Protein AF-A0A1B3LI59-F1 (afdb_monomer)

Nearest PDB structures (foldseek):
  3m1t-assembly1_A  TM=8.058E-01  e=8.682E-14  Shewanella amazonensis SB2B
  3hc1-assembly1_A  TM=8.258E-01  e=3.753E-11  Geobacter sulfurreducens
  3mem-assembly1_A  TM=8.122E-01  e=1.406E-09  Marinobacter nauticus VT8
  3p3q-assembly3_B  TM=5.319E-01  e=9.422E-09  Methylococcus capsulatus
  3i7a-assembly1_A  TM=5.893E-01  e=2.710E-06  Shewanella amazonensis SB2B

Radius of gyration: 17.76 Å; Cα contacts (8 Å, |Δi|>4): 420; chains: 1; bounding box: 43×43×51 Å

Sequence (275 aa):
MNAMERIFSATAQLPVIPRVVQKMIDTLKHEDADLQPLIADIRLDPVISARVLRIANSGFYGSRRTVGSIDDAVRLVGTRVLRTLVISAGVSSAFPKVPGVDLKDFWRHALMTASANALLARHAGENADNAYVSGLMHRLGQLMIHIAFPRLAEEIARDCDGLSIGERAAVEHLKLHTNHCEVGAELAARWNFPDDVALAMQYYCQPHHDSATRLARLTNVAAQIATEIDDDVKPEDIAGHLNRSITDLCGLDRTAILPDIEYCAEHAAEAELAL

Mean predicted aligned error: 4.21 Å

Secondary structure (DSSP, 8-state):
--HHHHHHHH-SSPPPPPHHHHHHHHGGG-TT---HHHHHHHHH-HHHHHHHHHHHTSSTT--SS---SHHHHHHHHHHHHHHHHHHHHHHHHT-S--TT--HHHHHHHHHHHHHHHHHHHHHHT--HHHHHHHHHHTTHHHHHHHHH-HHHHHHHHHHTTT--HHHHHHHHHHHHSS-HHHHHHHHHHHTT--HHHHHHHHHTT-TTSTT--HHHHHHHHHHHHHHHHHTT--HHHHHHHS-HHHHHHHT--TTTTHHHHHHHHHHHHHHTTT-

Structure (mmCIF, N/CA/C/O backbone):
data_AF-A0A1B3LI59-F1
#
_entry.id   AF-A0A1B3LI59-F1
#
loop_
_atom_site.group_PDB
_atom_site.id
_atom_site.type_symbol
_atom_site.label_atom_id
_atom_site.label_alt_id
_atom_site.label_comp_id
_atom_site.label_asym_id
_atom_site.label_entity_id
_atom_site.label_seq_id
_atom_site.pdbx_PDB_ins_code
_atom_site.Cartn_x
_atom_site.Cartn_y
_atom_site.Cartn_z
_atom_site.occupancy
_atom_site.B_iso_or_equiv
_atom_site.auth_seq_id
_atom_site.auth_comp_id
_atom_site.auth_asym_id
_atom_site.auth_atom_id
_atom_site.pdbx_PDB_model_num
ATOM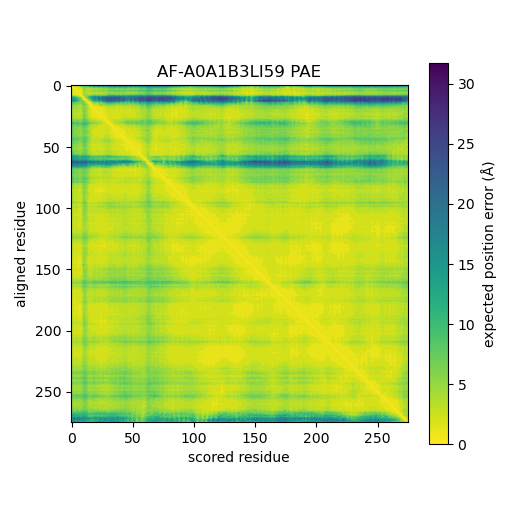 1 N N . MET A 1 1 ? -0.831 -15.052 -25.944 1.00 70.50 1 MET A N 1
ATOM 2 C CA . MET A 1 1 ? -1.241 -14.593 -24.610 1.00 70.50 1 MET A CA 1
ATOM 3 C C . MET A 1 1 ? -0.209 -13.583 -24.146 1.00 70.50 1 MET A C 1
ATOM 5 O O . MET A 1 1 ? 0.961 -13.954 -24.066 1.00 70.50 1 MET A O 1
ATOM 9 N N . ASN A 1 2 ? -0.595 -12.320 -23.979 1.00 87.75 2 ASN A N 1
ATOM 10 C CA . ASN A 1 2 ? 0.323 -11.273 -23.508 1.00 87.75 2 ASN A CA 1
ATOM 11 C C . ASN A 1 2 ? 0.660 -11.482 -22.011 1.00 87.75 2 ASN A C 1
ATOM 13 O O . ASN A 1 2 ? 0.079 -12.354 -21.359 1.00 87.75 2 ASN A O 1
ATOM 17 N N . ALA A 1 3 ? 1.640 -10.754 -21.465 1.00 88.56 3 ALA A N 1
ATOM 18 C CA . ALA A 1 3 ? 2.071 -10.963 -20.078 1.00 88.56 3 ALA A CA 1
ATOM 19 C C . ALA A 1 3 ? 0.945 -10.707 -19.063 1.00 88.56 3 ALA A C 1
ATOM 21 O O . ALA A 1 3 ? 0.789 -11.501 -18.139 1.00 88.56 3 ALA A O 1
ATOM 22 N N . MET A 1 4 ? 0.125 -9.673 -19.278 1.00 91.88 4 MET A N 1
ATOM 23 C CA . MET A 1 4 ? -1.037 -9.353 -18.443 1.00 91.88 4 MET A CA 1
ATOM 24 C C . MET A 1 4 ? -2.028 -10.524 -18.379 1.00 91.88 4 MET A C 1
ATOM 26 O O . MET A 1 4 ? -2.340 -11.027 -17.303 1.00 91.88 4 MET A O 1
ATOM 30 N N . GLU A 1 5 ? -2.461 -11.036 -19.532 1.00 88.44 5 GLU A N 1
ATOM 31 C CA . GLU A 1 5 ? -3.346 -12.201 -19.621 1.00 88.44 5 GLU A CA 1
ATOM 32 C C . GLU A 1 5 ? -2.749 -13.403 -18.887 1.00 88.44 5 GLU A C 1
ATOM 34 O O . GLU A 1 5 ? -3.449 -14.057 -18.119 1.00 88.44 5 GLU A O 1
ATOM 39 N N . ARG A 1 6 ? -1.444 -13.655 -19.063 1.00 89.19 6 ARG A N 1
ATOM 40 C CA . ARG A 1 6 ? -0.748 -14.744 -18.370 1.00 89.19 6 ARG A CA 1
ATOM 41 C C . ARG A 1 6 ? -0.724 -14.547 -16.862 1.00 89.19 6 ARG A C 1
ATOM 43 O O . ARG A 1 6 ? -0.900 -15.528 -16.158 1.00 89.19 6 ARG A O 1
ATOM 50 N N . ILE A 1 7 ? -0.526 -13.338 -16.345 1.00 91.06 7 ILE A N 1
ATOM 51 C CA . ILE A 1 7 ? -0.530 -13.084 -14.894 1.00 91.06 7 ILE A CA 1
ATOM 52 C C . ILE A 1 7 ? -1.886 -13.458 -14.289 1.00 91.06 7 ILE A C 1
ATOM 54 O O . ILE A 1 7 ? -1.959 -14.156 -13.272 1.00 91.06 7 ILE A O 1
ATOM 58 N N . PHE A 1 8 ? -2.964 -13.062 -14.960 1.00 89.38 8 PHE A N 1
ATOM 59 C CA . PHE A 1 8 ? -4.325 -13.302 -14.493 1.00 89.38 8 PHE A CA 1
ATOM 60 C C . PHE A 1 8 ? -4.898 -14.676 -14.893 1.00 89.38 8 PHE A C 1
ATOM 62 O O . PHE A 1 8 ? -5.967 -15.039 -14.407 1.00 89.38 8 PHE A O 1
ATOM 69 N N . SER A 1 9 ? -4.208 -15.451 -15.743 1.00 82.56 9 SER A N 1
ATOM 70 C CA . SER A 1 9 ? -4.592 -16.822 -16.123 1.00 82.56 9 SER A CA 1
ATOM 71 C C . SER A 1 9 ? -3.701 -17.915 -15.520 1.00 82.56 9 SER A C 1
ATOM 73 O O . SER A 1 9 ? -4.159 -19.035 -15.315 1.00 82.56 9 SER A O 1
ATOM 75 N N . ALA A 1 10 ? -2.411 -17.636 -15.292 1.00 63.06 10 ALA A N 1
ATOM 76 C CA . ALA A 1 10 ? -1.443 -18.566 -14.700 1.00 63.06 10 ALA A CA 1
ATOM 77 C C . ALA A 1 10 ? -1.658 -18.717 -13.191 1.00 63.06 10 ALA A C 1
ATOM 79 O O . ALA A 1 10 ? -1.277 -19.725 -12.597 1.00 63.06 10 ALA A O 1
ATOM 80 N N . THR A 1 11 ? -2.322 -17.739 -12.580 1.00 57.47 11 THR A N 1
ATOM 81 C CA . THR A 1 11 ? -2.900 -17.857 -11.250 1.00 57.47 11 THR A CA 1
ATOM 82 C C . THR A 1 11 ? -4.108 -18.790 -11.331 1.00 57.47 11 THR A C 1
ATOM 84 O O . THR A 1 11 ? -5.245 -18.362 -11.489 1.00 57.47 11 THR A O 1
ATOM 87 N N . ALA A 1 12 ? -3.875 -20.103 -11.219 1.00 49.66 12 ALA A N 1
ATOM 88 C CA . ALA A 1 12 ? -4.944 -21.112 -11.167 1.00 49.66 12 ALA A CA 1
ATOM 89 C C . ALA A 1 12 ? -5.993 -20.823 -10.069 1.00 49.66 12 ALA A C 1
ATOM 91 O O . ALA A 1 12 ? -7.091 -21.375 -10.099 1.00 49.66 12 ALA A O 1
ATOM 92 N N . GLN A 1 13 ? -5.672 -19.930 -9.129 1.00 54.19 13 GLN A N 1
ATOM 93 C CA . GLN A 1 13 ? -6.620 -19.160 -8.339 1.00 54.19 13 GLN A CA 1
ATOM 94 C C . GLN A 1 13 ? -6.070 -17.735 -8.248 1.00 54.19 13 GLN A C 1
ATOM 96 O O . GLN A 1 13 ? -4.997 -17.531 -7.678 1.00 54.19 13 GLN A O 1
ATOM 101 N N . LEU A 1 14 ? -6.765 -16.753 -8.829 1.00 64.06 14 LEU A N 1
ATOM 102 C CA . LEU A 1 14 ? -6.517 -15.352 -8.488 1.00 64.06 14 LEU A CA 1
ATOM 103 C C . LEU A 1 14 ? -6.542 -15.214 -6.964 1.00 64.06 14 LEU A C 1
ATOM 105 O O . LEU A 1 14 ? -7.361 -15.885 -6.330 1.00 64.06 14 LEU A O 1
ATOM 109 N N . PRO A 1 15 ? -5.688 -14.372 -6.366 1.00 76.00 15 PRO A N 1
ATOM 110 C CA . PRO A 1 15 ? -5.753 -14.153 -4.935 1.00 76.00 15 PRO A CA 1
ATOM 111 C C . PRO A 1 15 ? -7.171 -13.663 -4.586 1.00 76.00 15 PRO A C 1
ATOM 113 O O . PRO A 1 15 ? -7.656 -12.661 -5.116 1.00 76.00 15 PRO A O 1
ATOM 116 N N . VAL A 1 16 ? -7.889 -14.457 -3.782 1.00 81.31 16 VAL A N 1
ATOM 117 C CA . VAL A 1 16 ? -9.300 -14.221 -3.455 1.00 81.31 16 VAL A CA 1
ATOM 118 C C . VAL A 1 16 ? -9.374 -13.499 -2.124 1.00 81.31 16 VAL A C 1
ATOM 120 O O . VAL A 1 16 ? -8.936 -14.018 -1.098 1.00 81.31 16 VAL A O 1
ATOM 123 N N . ILE A 1 17 ? -9.990 -12.323 -2.131 1.00 87.44 17 ILE A N 1
ATOM 124 C CA . ILE A 1 17 ? -10.337 -11.608 -0.905 1.00 87.44 17 ILE A CA 1
ATOM 125 C C . ILE A 1 17 ? -11.684 -12.113 -0.358 1.00 87.44 17 ILE A C 1
ATOM 127 O O . ILE A 1 17 ? -12.623 -12.298 -1.137 1.00 87.44 17 ILE A O 1
ATOM 131 N N . PRO A 1 18 ? -11.827 -12.346 0.959 1.00 87.69 18 PRO A N 1
ATOM 132 C CA . PRO A 1 18 ? -13.088 -12.797 1.549 1.00 87.69 18 PRO A CA 1
ATOM 133 C C . PRO A 1 18 ? -14.251 -11.828 1.308 1.00 87.69 18 PRO A C 1
ATOM 135 O O . PRO A 1 18 ? -14.067 -10.614 1.243 1.00 87.69 18 PRO A O 1
ATOM 138 N N . ARG A 1 19 ? -15.485 -12.347 1.254 1.00 89.25 19 ARG A N 1
ATOM 139 C CA . ARG A 1 19 ? -16.688 -11.536 0.981 1.00 89.25 19 ARG A CA 1
ATOM 140 C C . ARG A 1 19 ? -16.881 -10.386 1.975 1.00 89.25 19 ARG A C 1
ATOM 142 O O . ARG A 1 19 ? -17.325 -9.314 1.584 1.00 89.25 19 ARG A O 1
ATOM 149 N N . VAL A 1 20 ? -16.553 -10.591 3.252 1.00 90.19 20 VAL A N 1
ATOM 150 C CA . VAL A 1 20 ? -16.630 -9.531 4.273 1.00 90.19 20 VAL A CA 1
ATOM 151 C C . VAL A 1 20 ? -15.651 -8.386 3.985 1.00 90.19 20 VAL A C 1
ATOM 153 O O . VAL A 1 20 ? -15.989 -7.224 4.183 1.00 90.19 20 VAL A O 1
ATOM 156 N N . VAL A 1 21 ? -14.481 -8.702 3.421 1.00 92.19 21 VAL A N 1
ATOM 157 C CA . VAL A 1 21 ? -13.482 -7.718 2.987 1.00 92.19 21 VAL A CA 1
ATOM 158 C C . VAL A 1 21 ? -13.964 -6.994 1.733 1.00 92.19 21 VAL A C 1
ATOM 160 O O . VAL A 1 21 ? -13.858 -5.779 1.676 1.00 92.19 21 VAL A O 1
ATOM 163 N N . GLN A 1 22 ? -14.573 -7.696 0.773 1.00 92.06 22 GLN A N 1
ATOM 164 C CA . GLN A 1 22 ? -15.184 -7.067 -0.411 1.00 92.06 22 GLN A CA 1
ATOM 165 C C . GLN A 1 22 ? -16.262 -6.051 -0.023 1.00 92.06 22 GLN A C 1
ATOM 167 O O . GLN A 1 22 ? -16.231 -4.917 -0.488 1.00 92.06 22 GLN A O 1
ATOM 172 N N . LYS A 1 23 ? -17.160 -6.416 0.904 1.00 92.75 23 LYS A N 1
ATOM 173 C CA . LYS A 1 23 ? -18.139 -5.465 1.451 1.00 92.75 23 LYS A CA 1
ATOM 174 C C . LYS A 1 23 ? -17.447 -4.262 2.097 1.00 92.75 23 LYS A C 1
ATOM 176 O O . LYS A 1 23 ? -17.926 -3.146 1.952 1.00 92.75 23 LYS A O 1
ATOM 181 N N . MET A 1 24 ? -16.343 -4.484 2.818 1.00 94.38 24 MET A N 1
ATOM 182 C CA . MET A 1 24 ? -15.582 -3.407 3.455 1.00 94.38 24 MET A CA 1
ATOM 183 C C . MET A 1 24 ? -14.943 -2.475 2.418 1.00 94.38 24 MET A C 1
ATOM 185 O O . MET A 1 24 ? -15.001 -1.260 2.583 1.00 94.38 24 MET A O 1
ATOM 189 N N . ILE A 1 25 ? -14.409 -3.022 1.326 1.00 94.25 25 ILE A N 1
ATOM 190 C CA . ILE A 1 25 ? -13.867 -2.261 0.191 1.00 94.25 25 ILE A CA 1
ATOM 191 C C . ILE A 1 25 ? -14.950 -1.393 -0.449 1.00 94.25 25 ILE A C 1
ATOM 193 O O . ILE A 1 25 ? -14.703 -0.220 -0.713 1.00 94.25 25 ILE A O 1
ATOM 197 N N . ASP A 1 26 ? -16.166 -1.915 -0.629 1.00 93.06 26 ASP A N 1
ATOM 198 C CA . ASP A 1 26 ? -17.276 -1.131 -1.183 1.00 93.06 26 ASP A CA 1
ATOM 199 C C . ASP A 1 26 ? -17.595 0.115 -0.344 1.00 93.06 26 ASP A C 1
ATOM 201 O O . ASP A 1 26 ? -17.995 1.142 -0.894 1.00 93.06 26 ASP A O 1
ATOM 205 N N . THR A 1 27 ? -17.354 0.078 0.972 1.00 94.50 27 THR A N 1
ATOM 206 C CA . THR A 1 27 ? -17.550 1.254 1.833 1.00 94.50 27 THR A CA 1
ATOM 207 C C . THR A 1 27 ? -16.545 2.377 1.569 1.00 94.50 27 THR A C 1
ATOM 209 O O . THR A 1 27 ? -16.816 3.508 1.948 1.00 94.50 27 THR A O 1
ATOM 212 N N . LEU A 1 28 ? -15.408 2.124 0.910 1.00 92.88 28 LEU A N 1
ATOM 213 C CA . LEU A 1 28 ? -14.434 3.173 0.569 1.00 92.88 28 LEU A CA 1
ATOM 214 C C . LEU A 1 28 ? -14.995 4.202 -0.420 1.00 92.88 28 LEU A C 1
ATOM 216 O O . LEU A 1 28 ? -14.550 5.344 -0.446 1.00 92.88 28 LEU A O 1
ATOM 220 N N . LYS A 1 29 ? -16.010 3.817 -1.202 1.00 89.50 29 LYS A N 1
ATOM 221 C CA . LYS A 1 29 ? -16.703 4.706 -2.148 1.00 89.50 29 LYS A CA 1
ATOM 222 C C . LYS A 1 29 ? -17.506 5.805 -1.436 1.00 89.50 29 LYS A C 1
ATOM 224 O O . LYS A 1 29 ? -17.908 6.777 -2.073 1.00 89.50 29 LYS A O 1
ATOM 229 N N . HIS A 1 30 ? -17.754 5.654 -0.132 1.00 89.50 30 HIS A N 1
ATOM 230 C CA . HIS A 1 30 ? -18.562 6.569 0.670 1.00 89.50 30 HIS A CA 1
ATOM 231 C C . HIS A 1 30 ? -17.899 6.834 2.031 1.00 89.50 30 HIS A C 1
ATOM 233 O O . HIS A 1 30 ? -17.818 5.955 2.888 1.00 89.50 30 HIS A O 1
ATOM 239 N N . GLU A 1 31 ? -17.446 8.067 2.265 1.00 81.50 31 GLU A N 1
ATOM 240 C CA . GLU A 1 31 ? -16.773 8.435 3.522 1.00 81.50 31 GLU A CA 1
ATOM 241 C C . GLU A 1 31 ? -17.632 8.226 4.767 1.00 81.50 31 GLU A C 1
ATOM 243 O O . GLU A 1 31 ? -17.118 7.769 5.788 1.00 81.50 31 GLU A O 1
ATOM 248 N N . ASP A 1 32 ? -18.934 8.476 4.637 1.00 86.38 32 ASP A N 1
ATOM 249 C CA . ASP A 1 32 ? -19.913 8.407 5.723 1.00 86.38 32 ASP A CA 1
ATOM 250 C C . ASP A 1 32 ? -20.634 7.049 5.795 1.00 86.38 32 ASP A C 1
ATOM 252 O O . ASP A 1 32 ? -21.734 6.943 6.340 1.00 86.38 32 ASP A O 1
ATOM 256 N N . ALA A 1 33 ? -20.050 5.996 5.212 1.00 90.00 33 ALA A N 1
ATOM 257 C CA . ALA A 1 33 ? -20.629 4.659 5.256 1.00 90.00 33 ALA A CA 1
ATOM 258 C C . ALA A 1 33 ? -20.807 4.164 6.704 1.00 90.00 33 ALA A C 1
ATOM 260 O O . ALA A 1 33 ? -19.870 4.189 7.506 1.00 90.00 33 ALA A O 1
ATOM 261 N N . ASP A 1 34 ? -21.994 3.639 7.025 1.00 91.06 34 ASP A N 1
ATOM 262 C CA . ASP A 1 34 ? -22.218 2.969 8.306 1.00 91.06 34 ASP A CA 1
ATOM 263 C C . ASP A 1 34 ? -21.509 1.609 8.327 1.00 91.06 34 ASP A C 1
ATOM 265 O O . ASP A 1 34 ? -21.875 0.665 7.622 1.00 91.06 34 ASP A O 1
ATOM 269 N N . LEU A 1 35 ? -20.476 1.515 9.163 1.00 92.56 35 LEU A N 1
ATOM 270 C CA . LEU A 1 35 ? -19.652 0.320 9.306 1.00 92.56 35 LEU A CA 1
ATOM 271 C C . LEU A 1 35 ? -20.214 -0.676 10.329 1.00 92.56 35 LEU A C 1
ATOM 273 O O . LEU A 1 35 ? -19.742 -1.812 10.374 1.00 92.56 35 LEU A O 1
ATOM 277 N N . GLN A 1 36 ? -21.210 -0.305 11.143 1.00 92.06 36 GLN A N 1
ATOM 278 C CA . GLN A 1 36 ? -21.722 -1.172 12.214 1.00 92.06 36 GLN A CA 1
ATOM 279 C C . GLN A 1 36 ? -22.219 -2.542 11.724 1.00 92.06 36 GLN A C 1
ATOM 281 O O . GLN A 1 36 ? -21.874 -3.547 12.359 1.00 92.06 36 GLN A O 1
ATOM 286 N N . PRO A 1 37 ? -22.951 -2.647 10.595 1.00 91.44 37 PRO A N 1
ATOM 287 C CA . PRO A 1 37 ? -23.370 -3.945 10.075 1.00 91.44 37 PRO A CA 1
ATOM 288 C C . PRO A 1 37 ? -22.182 -4.832 9.683 1.00 91.44 37 PRO A C 1
ATOM 290 O O . PRO A 1 37 ? -22.177 -6.025 9.978 1.00 91.44 37 PRO A O 1
ATOM 293 N N . LEU A 1 38 ? -21.139 -4.259 9.073 1.00 92.00 38 LEU A N 1
ATOM 294 C CA . LEU A 1 38 ? -19.950 -5.019 8.680 1.00 92.00 38 LEU A CA 1
ATOM 295 C C . LEU A 1 38 ? -19.116 -5.436 9.888 1.00 92.00 38 LEU A C 1
ATOM 297 O O . LEU A 1 38 ? -18.572 -6.535 9.907 1.00 92.00 38 LEU A O 1
ATOM 301 N N . ILE A 1 39 ? -19.031 -4.589 10.913 1.00 92.56 39 ILE A N 1
ATOM 302 C CA . ILE A 1 39 ? -18.369 -4.937 12.173 1.00 92.56 39 ILE A CA 1
ATOM 303 C C . ILE A 1 39 ? -19.058 -6.150 12.806 1.00 92.56 39 ILE A C 1
ATOM 305 O O . ILE A 1 39 ? -18.376 -7.058 13.278 1.00 92.56 39 ILE A O 1
ATOM 309 N N . ALA A 1 40 ? -20.393 -6.214 12.767 1.00 91.75 40 ALA A N 1
ATOM 310 C CA . ALA A 1 40 ? -21.133 -7.385 13.225 1.00 91.75 40 ALA A CA 1
ATOM 311 C C . ALA A 1 40 ? -20.820 -8.645 12.396 1.00 91.75 40 ALA A C 1
ATOM 313 O O . ALA A 1 40 ? -20.604 -9.700 12.990 1.00 91.75 40 ALA A O 1
ATOM 314 N N . ASP A 1 41 ? -20.714 -8.532 11.067 1.00 91.38 41 ASP A N 1
ATOM 315 C CA . ASP A 1 41 ? -20.286 -9.642 10.201 1.00 91.38 41 ASP A CA 1
ATOM 316 C C . ASP A 1 41 ? -18.866 -10.124 10.564 1.00 91.38 41 ASP A C 1
ATOM 318 O O . ASP A 1 41 ? -18.625 -11.326 10.668 1.00 91.38 41 ASP A O 1
ATOM 322 N N . ILE A 1 42 ? -17.927 -9.202 10.811 1.00 92.00 42 ILE A N 1
ATOM 323 C CA . ILE A 1 42 ? -16.535 -9.530 11.163 1.00 92.00 42 ILE A CA 1
ATOM 324 C C . ILE A 1 42 ? -16.462 -10.270 12.498 1.00 92.00 42 ILE A C 1
ATOM 326 O O . ILE A 1 42 ? -15.716 -11.242 12.598 1.00 92.00 42 ILE A O 1
ATOM 330 N N . ARG A 1 43 ? -17.259 -9.871 13.501 1.00 90.44 43 ARG A N 1
ATOM 331 C CA . ARG A 1 43 ? -17.334 -10.572 14.800 1.00 90.44 43 ARG A CA 1
ATOM 332 C C . ARG A 1 43 ? -17.665 -12.062 14.642 1.00 90.44 43 ARG A C 1
ATOM 334 O O . ARG A 1 43 ? -17.273 -12.860 15.489 1.00 90.44 43 ARG A O 1
ATOM 341 N N . LEU A 1 44 ? -18.391 -12.429 13.585 1.00 89.75 44 LEU A N 1
ATOM 342 C CA . LEU A 1 44 ? -18.793 -13.807 13.293 1.00 89.75 44 LEU A CA 1
ATOM 343 C C . LEU A 1 44 ? -17.772 -14.568 12.431 1.00 89.75 44 LEU A C 1
ATOM 345 O O . LEU A 1 44 ? -17.883 -15.787 12.308 1.00 89.75 44 LEU A O 1
ATOM 349 N N . ASP A 1 45 ? -16.778 -13.883 11.858 1.00 89.44 45 ASP A N 1
ATOM 350 C CA . ASP A 1 45 ? -15.690 -14.483 11.085 1.00 89.44 45 ASP A CA 1
ATOM 351 C C . ASP A 1 45 ? -14.431 -14.632 11.965 1.00 89.44 45 ASP A C 1
ATOM 353 O O . ASP A 1 45 ? -13.694 -13.659 12.173 1.00 89.44 45 ASP A O 1
ATOM 357 N N . PRO A 1 46 ? -14.138 -15.838 12.492 1.00 88.19 46 PRO A N 1
ATOM 358 C CA . PRO A 1 46 ? -12.999 -16.042 13.382 1.00 88.19 46 PRO A CA 1
ATOM 359 C C . PRO A 1 46 ? -11.648 -15.859 12.678 1.00 88.19 46 PRO A C 1
ATOM 361 O O . PRO A 1 46 ? -10.665 -15.507 13.331 1.00 88.19 46 PRO A O 1
ATOM 364 N N . VAL A 1 47 ? -11.577 -16.076 11.360 1.00 88.31 47 VAL A N 1
ATOM 365 C CA . VAL A 1 47 ? -10.324 -15.985 10.597 1.00 88.31 47 VAL A CA 1
ATOM 366 C C . VAL A 1 47 ? -9.943 -14.525 10.393 1.00 88.31 47 VAL A C 1
ATOM 368 O O . VAL A 1 47 ? -8.807 -14.140 10.679 1.00 88.31 47 VAL A O 1
ATOM 371 N N . ILE A 1 48 ? -10.889 -13.702 9.934 1.00 89.19 48 ILE A N 1
ATOM 372 C CA . ILE A 1 48 ? -10.664 -12.261 9.802 1.00 89.19 48 ILE A CA 1
ATOM 373 C C . ILE A 1 48 ? -10.494 -11.625 11.176 1.00 89.19 48 ILE A C 1
ATOM 375 O O . ILE A 1 48 ? -9.558 -10.848 11.356 1.00 89.19 48 ILE A O 1
ATOM 379 N N . SER A 1 49 ? -11.308 -12.009 12.164 1.00 91.75 49 SER A N 1
ATOM 380 C CA . SER A 1 49 ? -11.184 -11.469 13.517 1.00 91.75 49 SER A CA 1
ATOM 381 C C . SER A 1 49 ? -9.796 -11.696 14.109 1.00 91.75 49 SER A C 1
ATOM 383 O O . SER A 1 49 ? -9.169 -10.749 14.577 1.00 91.75 49 SER A O 1
ATOM 385 N N . ALA A 1 50 ? -9.262 -12.919 14.030 1.00 90.31 50 ALA A N 1
ATOM 386 C CA . ALA A 1 50 ? -7.928 -13.218 14.545 1.00 90.31 50 ALA A CA 1
ATOM 387 C C . ALA A 1 50 ? -6.825 -12.393 13.860 1.00 90.31 50 ALA A C 1
ATOM 389 O O . ALA A 1 50 ? -5.866 -11.982 14.516 1.00 90.31 50 ALA A O 1
ATOM 390 N N . ARG A 1 51 ? -6.950 -12.125 12.554 1.00 87.19 51 ARG A N 1
ATOM 391 C CA . ARG A 1 51 ? -5.986 -11.293 11.819 1.00 87.19 51 ARG A CA 1
ATOM 392 C C . ARG A 1 51 ? -6.093 -9.819 12.178 1.00 87.19 51 ARG A C 1
ATOM 394 O O . ARG A 1 51 ? -5.072 -9.204 12.449 1.00 87.19 51 ARG A O 1
ATOM 401 N N . VAL A 1 52 ? -7.306 -9.275 12.240 1.00 90.19 52 VAL A N 1
ATOM 402 C CA . VAL A 1 52 ? -7.535 -7.888 12.669 1.00 90.19 52 VAL A CA 1
ATOM 403 C C . VAL A 1 52 ? -6.969 -7.669 14.069 1.00 90.19 52 VAL A C 1
ATOM 405 O O . VAL A 1 52 ? -6.261 -6.694 14.295 1.00 90.19 52 VAL A O 1
ATOM 408 N N . LEU A 1 53 ? -7.209 -8.607 14.989 1.00 89.69 53 LEU A N 1
ATOM 409 C CA . LEU A 1 53 ? -6.655 -8.549 16.340 1.00 89.69 53 LEU A CA 1
ATOM 410 C C . LEU A 1 53 ? -5.129 -8.640 16.351 1.00 89.69 53 LEU A C 1
ATOM 412 O O . LEU A 1 53 ? -4.498 -7.946 17.141 1.00 89.69 53 LEU A O 1
ATOM 416 N N . ARG A 1 54 ? -4.516 -9.457 15.488 1.00 86.81 54 ARG A N 1
ATOM 417 C CA . ARG A 1 54 ? -3.052 -9.505 15.362 1.00 86.81 54 ARG A CA 1
ATOM 418 C C . ARG A 1 54 ? -2.492 -8.150 14.943 1.00 86.81 54 ARG A C 1
ATOM 420 O O . ARG A 1 54 ? -1.608 -7.640 15.620 1.00 86.81 54 ARG A O 1
ATOM 427 N N . ILE A 1 55 ? -3.054 -7.556 13.891 1.00 85.38 55 ILE A N 1
ATOM 428 C CA . ILE A 1 55 ? -2.605 -6.258 13.386 1.00 85.38 55 ILE A CA 1
ATOM 429 C C . ILE A 1 55 ? -2.831 -5.170 14.446 1.00 85.38 55 ILE A C 1
ATOM 431 O O . ILE A 1 55 ? -1.921 -4.403 14.741 1.00 85.38 55 ILE A O 1
ATOM 435 N N . ALA A 1 56 ? -4.000 -5.131 15.091 1.00 85.25 56 ALA A N 1
ATOM 436 C CA . ALA A 1 56 ? -4.300 -4.154 16.141 1.00 85.25 56 ALA A CA 1
ATOM 437 C C . ALA A 1 56 ? -3.357 -4.259 17.359 1.00 85.25 56 ALA A C 1
ATOM 439 O O . ALA A 1 56 ? -3.155 -3.279 18.070 1.00 85.25 56 ALA A O 1
ATOM 440 N N . ASN A 1 57 ? -2.768 -5.436 17.595 1.00 85.31 57 ASN A N 1
ATOM 441 C CA . ASN A 1 57 ? -1.814 -5.683 18.675 1.00 85.31 57 ASN A CA 1
ATOM 442 C C . ASN A 1 57 ? -0.339 -5.503 18.262 1.00 85.31 57 ASN A C 1
ATOM 444 O O . ASN A 1 57 ? 0.536 -5.703 19.099 1.00 85.31 57 ASN A O 1
ATOM 448 N N . SER A 1 58 ? -0.040 -5.136 17.012 1.00 77.56 58 SER A N 1
ATOM 449 C CA . SER A 1 58 ? 1.322 -5.149 16.443 1.00 77.56 58 SER A CA 1
ATOM 450 C C . SER A 1 58 ? 2.274 -4.047 16.926 1.00 77.56 58 SER A C 1
ATOM 452 O O . SER A 1 58 ? 3.311 -3.831 16.321 1.00 77.56 58 SER A O 1
ATOM 454 N N . GLY A 1 59 ? 1.963 -3.334 18.008 1.00 72.88 59 GLY A N 1
ATOM 455 C CA . GLY A 1 59 ? 2.696 -2.126 18.416 1.00 72.88 59 GLY A CA 1
ATOM 456 C C . GLY A 1 59 ? 2.311 -0.915 17.565 1.00 72.88 59 GLY A C 1
ATOM 457 O O . GLY A 1 59 ? 1.923 0.095 18.134 1.00 72.88 59 GLY A O 1
ATOM 458 N N . PHE A 1 60 ? 2.215 -1.090 16.241 1.00 74.31 60 PHE A N 1
ATOM 459 C CA . PHE A 1 60 ? 2.032 -0.033 15.236 1.00 74.31 60 PHE A CA 1
ATOM 460 C C . PHE A 1 60 ? 0.828 0.887 15.477 1.00 74.31 60 PHE A C 1
ATOM 462 O O . PHE A 1 60 ? 0.837 2.063 15.130 1.00 74.31 60 PHE A O 1
ATOM 469 N N . TYR A 1 61 ? -0.234 0.353 16.085 1.00 71.62 61 TYR A N 1
ATOM 470 C CA . TYR A 1 61 ? -1.449 1.101 16.434 1.00 71.62 61 TYR A CA 1
ATOM 471 C C . TYR A 1 61 ? -1.477 1.574 17.900 1.00 71.62 61 TYR A C 1
ATOM 473 O O . TYR A 1 61 ? -2.533 1.919 18.430 1.00 71.62 61 TYR A O 1
ATOM 481 N N . GLY A 1 62 ? -0.327 1.578 18.577 1.00 62.81 62 GLY A N 1
ATOM 482 C CA . GLY A 1 62 ? -0.113 2.177 19.894 1.00 62.81 62 GLY A CA 1
ATOM 483 C C . GLY A 1 62 ? -0.689 1.401 21.082 1.00 62.81 62 GLY A C 1
ATOM 484 O O . GLY A 1 62 ? -0.804 1.954 22.183 1.00 62.81 62 GLY A O 1
ATOM 485 N N . SER A 1 63 ? -1.080 0.131 20.915 1.00 62.22 63 SER A N 1
ATOM 486 C CA . SER A 1 63 ? -1.700 -0.606 22.019 1.00 62.22 63 SER A CA 1
ATOM 487 C C . SER A 1 63 ? -0.678 -1.097 23.047 1.00 62.22 63 SER A C 1
ATOM 489 O O . SER A 1 63 ? -0.005 -2.104 22.853 1.00 62.22 63 SER A O 1
ATOM 491 N N . ARG A 1 64 ? -0.640 -0.453 24.222 1.00 63.72 64 ARG A N 1
ATOM 492 C CA . ARG A 1 64 ? 0.083 -0.970 25.407 1.00 63.72 64 ARG A CA 1
ATOM 493 C C . ARG A 1 64 ? -0.626 -2.152 26.088 1.00 63.72 64 ARG A C 1
ATOM 495 O O . ARG A 1 64 ? -0.090 -2.725 27.034 1.00 63.72 64 ARG A O 1
ATOM 502 N N . ARG A 1 65 ? -1.858 -2.481 25.677 1.00 69.62 65 ARG A N 1
ATOM 503 C CA . ARG A 1 65 ? -2.684 -3.566 26.236 1.00 69.62 65 ARG A CA 1
ATOM 504 C C . ARG A 1 65 ? -3.132 -4.517 25.132 1.00 69.62 65 ARG A C 1
ATOM 506 O O . ARG A 1 65 ? -3.510 -4.073 24.057 1.00 69.62 65 ARG A O 1
ATOM 513 N N . THR A 1 66 ? -3.156 -5.818 25.402 1.00 78.69 66 THR A N 1
ATOM 514 C CA . THR A 1 66 ? -3.665 -6.790 24.428 1.00 78.69 66 THR A CA 1
ATOM 515 C C . THR A 1 66 ? -5.162 -6.583 24.188 1.00 78.69 66 THR A C 1
ATOM 517 O O . THR A 1 66 ? -5.966 -6.656 25.117 1.00 78.69 66 THR A O 1
ATOM 520 N N . VAL A 1 67 ? -5.531 -6.341 22.933 1.00 85.75 67 VAL A N 1
ATOM 521 C CA . VAL A 1 67 ? -6.907 -6.282 22.435 1.00 85.75 67 VAL A CA 1
ATOM 522 C C . VAL A 1 67 ? -7.395 -7.709 22.183 1.00 85.75 67 VAL A C 1
ATOM 524 O O . VAL A 1 67 ? -6.772 -8.442 21.413 1.00 85.75 67 VAL A O 1
ATOM 527 N N . GLY A 1 68 ? -8.491 -8.112 22.834 1.00 88.25 68 GLY A N 1
ATOM 528 C CA . GLY A 1 68 ? -9.019 -9.484 22.776 1.00 88.25 68 GLY A CA 1
ATOM 529 C C . GLY A 1 68 ? -10.277 -9.668 21.923 1.00 88.25 68 GLY A C 1
ATOM 530 O O . GLY A 1 68 ? -10.678 -10.801 21.669 1.00 88.25 68 GLY A O 1
ATOM 531 N N . SER A 1 69 ? -10.917 -8.580 21.488 1.00 92.25 69 SER A N 1
ATOM 532 C CA . SER A 1 69 ? -12.169 -8.620 20.727 1.00 92.25 69 SER A CA 1
ATOM 533 C C . SER A 1 69 ? -12.243 -7.504 19.686 1.00 92.25 69 SER A C 1
ATOM 535 O O . SER A 1 69 ? -11.573 -6.478 19.809 1.00 92.25 69 SER A O 1
ATOM 537 N N . ILE A 1 70 ? -13.077 -7.681 18.658 1.00 93.44 70 ILE A N 1
ATOM 538 C CA . ILE A 1 70 ? -13.315 -6.635 17.651 1.00 93.44 70 ILE A CA 1
ATOM 539 C C . ILE A 1 70 ? -13.873 -5.364 18.293 1.00 93.44 70 ILE A C 1
ATOM 541 O O . ILE A 1 70 ? -13.524 -4.267 17.875 1.00 93.44 70 ILE A O 1
ATOM 545 N N . ASP A 1 71 ? -14.673 -5.488 19.351 1.00 91.69 71 ASP A N 1
ATOM 546 C CA . ASP A 1 71 ? -15.192 -4.328 20.077 1.00 91.69 71 ASP A CA 1
ATOM 547 C C . ASP A 1 71 ? -14.093 -3.565 20.816 1.00 91.69 71 ASP A C 1
ATOM 549 O O . ASP A 1 71 ? -14.115 -2.335 20.853 1.00 91.69 71 ASP A O 1
ATOM 553 N N . ASP A 1 72 ? -13.109 -4.273 21.373 1.00 90.06 72 ASP A N 1
ATOM 554 C CA . ASP A 1 72 ? -11.923 -3.638 21.946 1.00 90.06 72 ASP A CA 1
ATOM 555 C C . ASP A 1 72 ? -11.087 -2.952 20.862 1.00 90.06 72 ASP A C 1
ATOM 557 O O . ASP A 1 72 ? -10.612 -1.841 21.084 1.00 90.06 72 ASP A O 1
ATOM 561 N N . ALA A 1 73 ? -10.956 -3.566 19.679 1.00 89.31 73 AL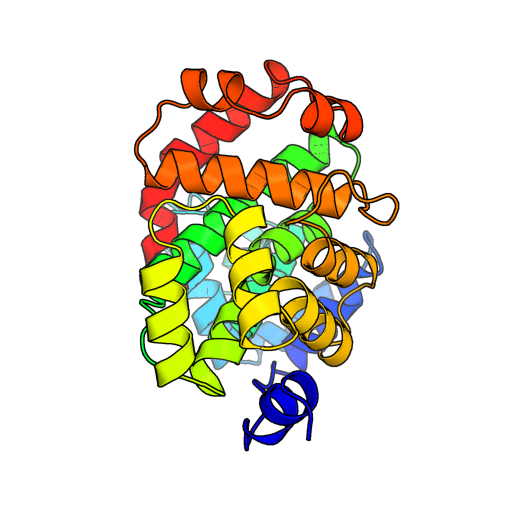A A N 1
ATOM 562 C CA . ALA A 1 73 ? -10.252 -2.960 18.551 1.00 89.31 73 ALA A CA 1
ATOM 563 C C . ALA A 1 73 ? -10.953 -1.668 18.105 1.00 89.31 73 ALA A C 1
ATOM 565 O O . ALA A 1 73 ? -10.307 -0.631 17.985 1.00 89.31 73 ALA A O 1
ATOM 566 N N . VAL A 1 74 ? -12.283 -1.689 17.957 1.00 91.00 74 VAL A N 1
ATOM 567 C CA . VAL A 1 74 ? -13.085 -0.491 17.652 1.00 91.00 74 VAL A CA 1
ATOM 568 C C . VAL A 1 74 ? -12.899 0.5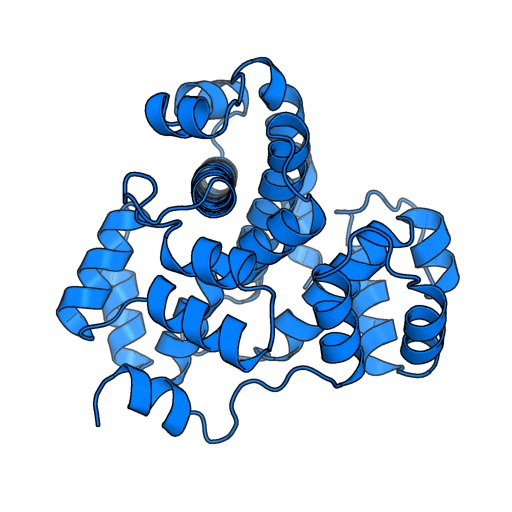87 18.717 1.00 91.00 74 VAL A C 1
ATOM 570 O O . VAL A 1 74 ? -12.747 1.754 18.368 1.00 91.00 74 VAL A O 1
ATOM 573 N N . ARG A 1 75 ? -12.903 0.226 20.006 1.00 89.12 75 ARG A N 1
ATOM 574 C CA . ARG A 1 75 ? -12.681 1.187 21.099 1.00 89.12 75 ARG A CA 1
ATOM 575 C C . ARG A 1 75 ? -11.281 1.794 21.076 1.00 89.12 75 ARG A C 1
ATOM 577 O O . ARG A 1 75 ? -11.138 2.953 21.449 1.00 89.12 75 ARG A O 1
ATOM 584 N N . LEU A 1 76 ? -10.276 1.018 20.679 1.00 85.44 76 LEU A N 1
ATOM 585 C CA . LEU A 1 76 ? -8.886 1.457 20.627 1.00 85.44 76 LEU A CA 1
ATOM 586 C C . LEU A 1 76 ? -8.628 2.388 19.437 1.00 85.44 76 LEU A C 1
ATOM 588 O O . LEU A 1 76 ? -8.123 3.488 19.631 1.00 85.44 76 LEU A O 1
ATOM 592 N N . VAL A 1 77 ? -8.948 1.939 18.219 1.00 84.00 77 VAL A N 1
ATOM 593 C CA . VAL A 1 77 ? -8.528 2.623 16.982 1.00 84.00 77 VAL A CA 1
ATOM 594 C C . VAL A 1 77 ? -9.658 3.382 16.280 1.00 84.00 77 VAL A C 1
ATOM 596 O O . VAL A 1 77 ? -9.415 4.178 15.376 1.00 84.00 77 VAL A O 1
ATOM 599 N N . GLY A 1 78 ? -10.908 3.163 16.686 1.00 88.88 78 GLY A N 1
ATOM 600 C CA . GLY A 1 78 ? -12.084 3.717 16.023 1.00 88.88 78 GLY A CA 1
ATOM 601 C C . GLY A 1 78 ? -12.525 2.916 14.793 1.00 88.88 78 GLY A C 1
ATOM 602 O O . GLY A 1 78 ? -11.817 2.062 14.259 1.00 88.88 78 GLY A O 1
ATOM 603 N N . THR A 1 79 ? -13.737 3.198 14.318 1.00 89.12 79 THR A N 1
ATOM 604 C CA . THR A 1 79 ? -14.359 2.466 13.200 1.00 89.12 79 THR A CA 1
ATOM 605 C C . THR A 1 79 ? -13.652 2.701 11.865 1.00 89.12 79 THR A C 1
ATOM 607 O O . THR A 1 79 ? -13.505 1.759 11.091 1.00 89.12 79 THR A O 1
ATOM 610 N N . ARG A 1 80 ? -13.171 3.926 11.605 1.00 86.00 80 ARG A N 1
ATOM 611 C CA . ARG A 1 80 ? -12.449 4.265 10.363 1.00 86.00 80 ARG A CA 1
ATOM 612 C C . ARG A 1 80 ? -11.132 3.496 10.242 1.00 86.00 80 ARG A C 1
ATOM 614 O O . ARG A 1 80 ? -10.883 2.878 9.216 1.00 86.00 80 ARG A O 1
ATOM 621 N N . VAL A 1 81 ? -10.334 3.439 11.310 1.00 87.88 81 VAL A N 1
ATOM 622 C CA . VAL A 1 81 ? -9.091 2.646 11.302 1.00 87.88 81 VAL A CA 1
ATOM 623 C C . VAL A 1 81 ? -9.398 1.148 11.246 1.00 87.88 81 VAL A C 1
ATOM 625 O O . VAL A 1 81 ? -8.704 0.402 10.564 1.00 87.88 81 VAL A O 1
ATOM 628 N N . LEU A 1 82 ? -10.477 0.677 11.885 1.00 90.62 82 LEU A N 1
ATOM 629 C CA . LEU A 1 82 ? -10.881 -0.724 11.743 1.00 90.62 82 LEU A CA 1
ATOM 630 C C . LEU A 1 82 ? -11.196 -1.092 10.280 1.00 90.62 82 LEU A C 1
ATOM 632 O O . LEU A 1 82 ? -10.843 -2.187 9.844 1.00 90.62 82 LEU A O 1
ATOM 636 N N . ARG A 1 83 ? -11.831 -0.196 9.511 1.00 93.44 83 ARG A N 1
ATOM 637 C CA . ARG A 1 83 ? -12.094 -0.422 8.081 1.00 93.44 83 ARG A CA 1
ATOM 638 C C . ARG A 1 83 ? -10.805 -0.730 7.327 1.00 93.44 83 ARG A C 1
ATOM 640 O O . ARG A 1 83 ? -10.734 -1.759 6.654 1.00 93.44 83 ARG A O 1
ATOM 647 N N . THR A 1 84 ? -9.781 0.107 7.470 1.00 93.12 84 THR A N 1
ATOM 648 C CA . THR A 1 84 ? -8.499 -0.109 6.791 1.00 93.12 84 THR A CA 1
ATOM 649 C C . THR A 1 84 ? -7.769 -1.349 7.312 1.00 93.12 84 THR A C 1
ATOM 651 O O . THR A 1 84 ? -7.248 -2.111 6.506 1.00 93.12 84 THR A O 1
ATOM 654 N N . LEU A 1 85 ? -7.836 -1.650 8.614 1.00 91.31 85 LEU A N 1
ATOM 655 C CA . LEU A 1 85 ? -7.284 -2.880 9.204 1.00 91.31 85 LEU A CA 1
ATOM 656 C C . LEU A 1 85 ? -7.883 -4.167 8.629 1.00 91.31 85 LEU A C 1
ATOM 658 O O . LEU A 1 85 ? -7.165 -5.129 8.354 1.00 91.31 85 LEU A O 1
ATOM 662 N N . VAL A 1 86 ? -9.206 -4.204 8.462 1.00 93.50 86 VAL A N 1
ATOM 663 C CA . VAL A 1 86 ? -9.912 -5.354 7.878 1.00 93.50 86 VAL A CA 1
ATOM 664 C C . VAL A 1 86 ? -9.488 -5.551 6.427 1.00 93.50 86 VAL A C 1
ATOM 666 O O . VAL A 1 86 ? -9.272 -6.687 5.999 1.00 93.50 86 VAL A O 1
ATOM 669 N N . ILE A 1 87 ? -9.335 -4.454 5.683 1.00 94.69 87 ILE A N 1
ATOM 670 C CA . ILE A 1 87 ? -8.832 -4.488 4.309 1.00 94.69 87 ILE A CA 1
ATOM 671 C C . ILE A 1 87 ? -7.391 -5.003 4.292 1.00 94.69 87 ILE A C 1
ATOM 673 O O . ILE A 1 87 ? -7.120 -5.945 3.553 1.00 94.69 87 ILE A O 1
ATOM 677 N N . SER A 1 88 ? -6.507 -4.501 5.161 1.00 93.19 88 SER A N 1
ATOM 678 C CA . SER A 1 88 ? -5.128 -4.992 5.299 1.00 93.19 88 SER A CA 1
ATOM 679 C C . SER A 1 88 ? -5.069 -6.489 5.579 1.00 93.19 88 SER A C 1
ATOM 681 O O . SER A 1 88 ? -4.375 -7.219 4.874 1.00 93.19 88 SER A O 1
ATOM 683 N N . ALA A 1 89 ? -5.857 -6.971 6.545 1.00 91.06 89 ALA A N 1
ATOM 684 C CA . ALA A 1 89 ? -5.948 -8.390 6.883 1.00 91.06 89 ALA A CA 1
ATOM 685 C C . ALA A 1 89 ? -6.415 -9.252 5.702 1.00 91.06 89 ALA A C 1
ATOM 687 O O . ALA A 1 89 ? -5.942 -10.375 5.517 1.00 91.06 89 ALA A O 1
ATOM 688 N N . GLY A 1 90 ? -7.378 -8.750 4.927 1.00 91.88 90 GLY A N 1
ATOM 689 C CA . GLY A 1 90 ? -7.912 -9.433 3.758 1.00 91.88 90 GLY A CA 1
ATOM 690 C C . GLY A 1 90 ? -6.924 -9.476 2.599 1.00 91.88 90 GLY A C 1
ATOM 691 O O . GLY A 1 90 ? -6.667 -10.548 2.053 1.00 91.88 90 GLY A O 1
ATOM 692 N N . VAL A 1 91 ? -6.343 -8.328 2.260 1.00 92.62 91 VAL A N 1
ATOM 693 C CA . VAL A 1 91 ? -5.374 -8.176 1.171 1.00 92.62 91 VAL A CA 1
ATOM 694 C C . VAL A 1 91 ? -4.125 -9.009 1.443 1.00 92.62 91 VAL A C 1
ATOM 696 O O . VAL A 1 91 ? -3.741 -9.805 0.586 1.00 92.62 91 VAL A O 1
ATOM 699 N N . SER A 1 92 ? -3.539 -8.920 2.642 1.00 91.88 92 SER A N 1
ATOM 700 C CA . SER A 1 92 ? -2.335 -9.696 2.960 1.00 91.88 92 SER A CA 1
ATOM 701 C C . SER A 1 92 ? -2.591 -11.196 2.946 1.00 91.88 92 SER A C 1
ATOM 703 O O . SER A 1 92 ?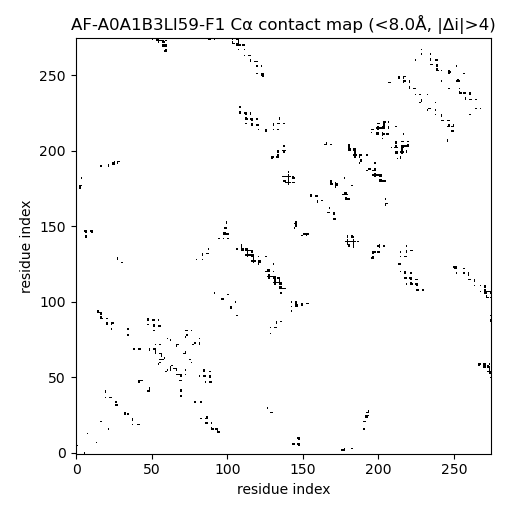 -1.780 -11.980 2.453 1.00 91.88 92 SER A O 1
ATOM 705 N N . SER A 1 93 ? -3.780 -11.610 3.388 1.00 89.62 93 SER A N 1
ATOM 706 C CA . SER A 1 93 ? -4.154 -13.017 3.381 1.00 89.62 93 SER A CA 1
ATOM 707 C C . SER A 1 93 ? -4.269 -13.650 2.008 1.00 89.62 93 SER A C 1
ATOM 709 O O . SER A 1 93 ? -4.165 -14.874 1.902 1.00 89.62 93 SER A O 1
ATOM 711 N N . ALA A 1 94 ? -4.486 -12.834 0.980 1.00 90.56 94 ALA A N 1
ATOM 712 C CA . ALA A 1 94 ? -4.582 -13.296 -0.389 1.00 90.56 94 ALA A CA 1
ATOM 713 C C . ALA A 1 94 ? -3.201 -13.699 -0.947 1.00 90.56 94 ALA A C 1
ATOM 715 O O . ALA A 1 94 ? -3.128 -14.458 -1.910 1.00 90.56 94 ALA A O 1
ATOM 716 N N . PHE A 1 95 ? -2.110 -13.281 -0.290 1.00 91.62 95 PHE A N 1
ATOM 717 C CA . PHE A 1 95 ? -0.728 -13.596 -0.655 1.00 91.62 95 PHE A CA 1
ATOM 718 C C . PHE A 1 95 ? 0.009 -14.326 0.480 1.00 91.62 95 PHE A C 1
ATOM 720 O O . PHE A 1 95 ? 0.956 -13.795 1.055 1.00 91.62 95 PHE A O 1
ATOM 727 N N . PRO A 1 96 ? -0.381 -15.569 0.819 1.00 88.06 96 PRO A N 1
ATOM 728 C CA . PRO A 1 96 ? 0.222 -16.285 1.942 1.00 88.06 96 PRO A CA 1
ATOM 729 C C . PRO A 1 96 ? 1.672 -16.713 1.676 1.00 88.06 96 PRO A C 1
ATOM 731 O O . PRO A 1 96 ? 2.424 -16.936 2.622 1.00 88.06 96 PRO A O 1
ATOM 734 N N . LYS A 1 97 ? 2.045 -16.901 0.401 1.00 90.31 97 LYS A N 1
ATOM 735 C CA . LYS A 1 97 ? 3.391 -17.274 -0.054 1.00 90.31 97 LYS A CA 1
ATOM 736 C C . LYS A 1 97 ? 3.620 -16.735 -1.460 1.00 90.31 97 LYS A C 1
ATOM 738 O O . LYS A 1 97 ? 2.790 -16.965 -2.337 1.00 90.31 97 LYS A O 1
ATOM 743 N N . VAL A 1 98 ? 4.761 -16.087 -1.676 1.00 93.19 98 VAL A N 1
ATOM 744 C CA . VAL A 1 98 ? 5.167 -15.553 -2.980 1.00 93.19 98 VAL A CA 1
ATOM 745 C C . VAL A 1 98 ? 6.630 -15.941 -3.229 1.00 93.19 98 VAL A C 1
ATOM 747 O O . VAL A 1 98 ? 7.474 -15.656 -2.381 1.00 93.19 98 VAL A O 1
ATOM 750 N N . PRO A 1 99 ? 6.956 -16.639 -4.333 1.00 91.81 99 PRO A N 1
ATOM 751 C CA . PRO A 1 99 ? 8.329 -17.058 -4.610 1.00 91.81 99 PRO A CA 1
ATOM 752 C C . PRO A 1 99 ? 9.292 -15.871 -4.733 1.00 91.81 99 PRO A C 1
ATOM 754 O O . PRO A 1 99 ? 8.998 -14.909 -5.438 1.00 91.81 99 PRO A O 1
ATOM 757 N N . GLY A 1 100 ? 10.452 -15.960 -4.079 1.00 92.44 100 GLY A N 1
ATOM 758 C CA . GLY A 1 100 ? 11.508 -14.947 -4.181 1.00 92.44 100 GLY A CA 1
ATOM 759 C C . GLY A 1 100 ? 11.194 -13.611 -3.498 1.00 92.44 100 GLY A C 1
ATOM 760 O O . GLY A 1 100 ? 11.889 -12.639 -3.765 1.00 92.44 100 GLY A O 1
ATOM 761 N N . VAL A 1 101 ? 10.165 -13.547 -2.644 1.00 94.81 101 VAL A N 1
ATOM 762 C CA . VAL A 1 101 ? 9.790 -12.336 -1.898 1.00 94.81 101 VAL A CA 1
ATOM 763 C C . VAL A 1 101 ? 9.821 -12.619 -0.400 1.00 94.81 101 VAL A C 1
ATOM 765 O O . VAL A 1 101 ? 9.178 -13.563 0.067 1.00 94.81 101 VAL A O 1
ATOM 768 N N . ASP A 1 102 ? 10.522 -11.776 0.358 1.00 94.69 102 ASP A N 1
ATOM 769 C CA . ASP A 1 102 ? 10.337 -11.698 1.806 1.00 94.69 102 ASP A CA 1
ATOM 770 C C . ASP A 1 102 ? 9.032 -10.946 2.090 1.00 94.69 102 ASP A C 1
ATOM 772 O O . ASP A 1 102 ? 8.938 -9.727 1.955 1.00 94.69 102 ASP A O 1
ATOM 776 N N . LEU A 1 103 ? 7.984 -11.697 2.433 1.00 93.56 103 LEU A N 1
ATOM 777 C CA . LEU A 1 103 ? 6.669 -11.118 2.690 1.00 93.56 103 LEU A CA 1
ATOM 778 C C . LEU A 1 103 ? 6.637 -10.261 3.958 1.00 93.56 103 LEU A C 1
ATOM 780 O O . LEU A 1 103 ? 5.822 -9.346 4.021 1.00 93.56 103 LEU A O 1
ATOM 784 N N . LYS A 1 104 ? 7.500 -10.525 4.946 1.00 91.56 104 LYS A N 1
ATOM 785 C CA . LYS A 1 104 ? 7.546 -9.718 6.170 1.00 91.56 104 LYS A CA 1
ATOM 786 C C . LYS A 1 104 ? 8.045 -8.314 5.835 1.00 91.56 104 LYS A C 1
ATOM 788 O O . LYS A 1 104 ? 7.406 -7.330 6.195 1.00 91.56 104 LYS A O 1
ATOM 793 N N . ASP A 1 105 ? 9.142 -8.247 5.089 1.00 92.69 105 ASP A N 1
ATOM 794 C CA . ASP A 1 105 ? 9.724 -6.998 4.599 1.00 92.69 105 ASP A CA 1
ATOM 795 C C . ASP A 1 105 ? 8.761 -6.246 3.664 1.00 92.69 105 ASP A C 1
ATOM 797 O O . ASP A 1 105 ? 8.473 -5.064 3.859 1.00 92.69 105 ASP A O 1
ATOM 801 N N . PHE A 1 106 ? 8.148 -6.970 2.720 1.00 95.25 106 PHE A N 1
ATOM 802 C CA . PHE A 1 106 ? 7.162 -6.411 1.797 1.00 95.25 106 PHE A CA 1
ATOM 803 C C . PHE A 1 106 ? 5.985 -5.751 2.530 1.00 95.25 106 PHE A C 1
ATOM 805 O O . PHE A 1 106 ? 5.598 -4.627 2.198 1.00 95.25 106 PHE A O 1
ATOM 812 N N . TRP A 1 107 ? 5.399 -6.437 3.518 1.00 94.12 107 TRP A N 1
ATOM 813 C CA . TRP A 1 107 ? 4.260 -5.898 4.259 1.00 94.12 107 TRP A CA 1
ATOM 814 C C . TRP A 1 107 ? 4.654 -4.794 5.240 1.00 94.12 107 TRP A C 1
ATOM 816 O O . TRP A 1 107 ? 3.861 -3.864 5.394 1.00 94.12 107 TRP A O 1
ATOM 826 N N . ARG A 1 108 ? 5.858 -4.835 5.837 1.00 92.81 108 ARG A N 1
ATOM 827 C CA . ARG A 1 108 ? 6.400 -3.711 6.626 1.00 92.81 108 ARG A CA 1
ATOM 828 C C . ARG A 1 108 ? 6.399 -2.443 5.775 1.00 92.81 108 ARG A C 1
ATOM 830 O O . ARG A 1 108 ? 5.746 -1.464 6.131 1.00 92.81 108 ARG A O 1
ATOM 837 N N . HIS A 1 109 ? 7.042 -2.495 4.610 1.00 95.25 109 HIS A N 1
ATOM 838 C CA . HIS A 1 109 ? 7.136 -1.362 3.693 1.00 95.25 109 HIS A CA 1
ATOM 839 C C . HIS A 1 109 ? 5.757 -0.876 3.208 1.00 95.25 109 HIS A C 1
ATOM 841 O O . HIS A 1 109 ? 5.484 0.326 3.143 1.00 95.25 109 HIS A O 1
ATOM 847 N N . ALA A 1 110 ? 4.850 -1.806 2.890 1.00 96.31 110 ALA A N 1
ATOM 848 C CA . ALA A 1 110 ? 3.490 -1.477 2.468 1.00 96.31 110 ALA A CA 1
ATOM 849 C C . ALA A 1 110 ? 2.687 -0.768 3.572 1.00 96.31 110 ALA A C 1
ATOM 851 O O . ALA A 1 110 ? 1.986 0.201 3.288 1.00 96.31 110 ALA A O 1
ATOM 852 N N . LEU A 1 111 ? 2.798 -1.209 4.828 1.00 93.69 111 LEU A N 1
ATOM 853 C CA . LEU A 1 111 ? 2.148 -0.558 5.971 1.00 93.69 111 LEU A CA 1
ATOM 854 C C . LEU A 1 111 ? 2.735 0.818 6.269 1.00 93.69 111 LEU A C 1
ATOM 856 O O . LEU A 1 111 ? 1.979 1.748 6.550 1.00 93.69 111 LEU A O 1
ATOM 860 N N . MET A 1 112 ? 4.056 0.961 6.165 1.00 94.25 112 MET A N 1
ATOM 861 C CA . MET A 1 112 ? 4.723 2.253 6.304 1.00 94.25 112 MET A CA 1
ATOM 862 C C . MET A 1 112 ? 4.241 3.243 5.252 1.00 94.25 112 MET A C 1
ATOM 864 O O . MET A 1 112 ? 3.825 4.354 5.584 1.00 94.25 112 MET A O 1
ATOM 868 N N . THR A 1 113 ? 4.181 2.796 3.998 1.00 97.75 113 THR A N 1
ATOM 869 C CA . THR A 1 113 ? 3.639 3.594 2.897 1.00 97.75 113 THR A CA 1
ATOM 870 C C . THR A 1 113 ? 2.163 3.925 3.133 1.00 97.75 113 THR A C 1
ATOM 872 O O . THR A 1 113 ? 1.755 5.066 2.938 1.00 97.75 113 THR A O 1
ATOM 875 N N . ALA A 1 114 ? 1.349 2.967 3.588 1.00 96.81 114 ALA A N 1
ATOM 876 C CA . ALA A 1 114 ? -0.066 3.175 3.899 1.00 96.81 114 ALA A CA 1
ATOM 877 C C . ALA A 1 114 ? -0.273 4.260 4.967 1.00 96.81 114 ALA A C 1
ATOM 879 O O . ALA A 1 114 ? -1.076 5.175 4.778 1.00 96.81 114 ALA A O 1
ATOM 880 N N . SER A 1 115 ? 0.469 4.189 6.073 1.00 94.12 115 SER A N 1
ATOM 881 C CA . SER A 1 115 ? 0.361 5.166 7.157 1.00 94.12 115 SER A CA 1
ATOM 882 C C . SER A 1 115 ? 0.850 6.548 6.748 1.00 94.12 115 SER A C 1
ATOM 884 O O . S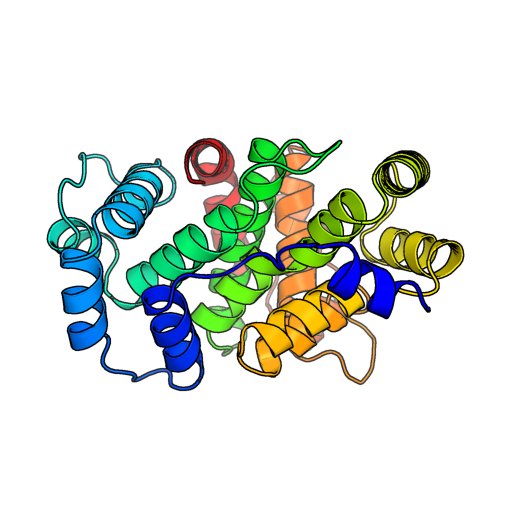ER A 1 115 ? 0.121 7.516 6.963 1.00 94.12 115 SER A O 1
ATOM 886 N N . ALA A 1 116 ? 2.010 6.645 6.092 1.00 97.06 116 ALA A N 1
ATOM 887 C CA . ALA A 1 116 ? 2.504 7.919 5.578 1.00 97.06 116 ALA A CA 1
ATOM 888 C C . ALA A 1 116 ? 1.488 8.542 4.608 1.00 97.06 116 ALA A C 1
ATOM 890 O O . ALA A 1 116 ? 1.093 9.693 4.773 1.00 97.06 116 ALA A O 1
ATOM 891 N N . ASN A 1 117 ? 0.965 7.764 3.655 1.00 98.38 117 ASN A N 1
ATOM 892 C CA . ASN A 1 117 ? -0.004 8.254 2.673 1.00 98.38 117 ASN A CA 1
ATOM 893 C C . ASN A 1 117 ? -1.292 8.766 3.342 1.00 98.38 117 ASN A C 1
ATOM 895 O O . ASN A 1 117 ? -1.808 9.820 2.977 1.00 98.38 117 ASN A O 1
ATOM 899 N N . ALA A 1 118 ? -1.790 8.060 4.362 1.00 96.88 118 ALA A N 1
ATOM 900 C CA . ALA A 1 118 ? -2.973 8.469 5.117 1.00 96.88 118 ALA A CA 1
ATOM 901 C C . ALA A 1 118 ? -2.773 9.774 5.903 1.00 96.88 118 ALA A C 1
ATOM 903 O O . ALA A 1 118 ? -3.722 10.548 6.043 1.00 96.88 118 ALA A O 1
ATOM 904 N N . LEU A 1 119 ? -1.567 10.018 6.426 1.00 96.44 119 LEU A N 1
ATOM 905 C CA . LEU A 1 119 ? -1.215 11.269 7.103 1.00 96.44 119 LEU A CA 1
ATOM 906 C C . LEU A 1 119 ? -1.107 12.416 6.093 1.00 96.44 119 LEU A C 1
ATOM 908 O O . LEU A 1 119 ? -1.783 13.433 6.251 1.00 96.44 119 LEU A O 1
ATOM 912 N N . LEU A 1 120 ? -0.372 12.211 4.994 1.00 97.94 120 LEU A N 1
ATOM 913 C CA . LEU A 1 120 ? -0.220 13.205 3.926 1.00 97.94 120 LEU A CA 1
ATOM 914 C C . LEU A 1 120 ? -1.561 13.595 3.287 1.00 97.94 120 LEU A C 1
ATOM 916 O O . LEU A 1 120 ? -1.793 14.767 2.993 1.00 97.94 120 LEU A O 1
ATOM 920 N N . ALA A 1 121 ? -2.476 12.639 3.117 1.00 97.56 121 ALA A N 1
ATOM 921 C CA . ALA A 1 121 ? -3.808 12.895 2.574 1.00 97.56 121 ALA A CA 1
ATOM 922 C C . ALA A 1 121 ? -4.600 13.930 3.385 1.00 97.56 121 ALA A C 1
ATOM 924 O O . ALA A 1 121 ? -5.331 14.726 2.800 1.00 97.56 121 ALA A O 1
ATOM 925 N N . ARG A 1 122 ? -4.411 13.990 4.711 1.00 95.75 122 ARG A N 1
ATOM 926 C CA . ARG A 1 122 ? -5.083 14.981 5.569 1.00 95.75 122 ARG A CA 1
ATOM 927 C C . ARG A 1 122 ? -4.639 16.404 5.253 1.00 95.75 122 ARG A C 1
ATOM 929 O O . ARG A 1 122 ? -5.473 17.304 5.242 1.00 95.75 122 ARG A O 1
ATOM 936 N N . HIS A 1 123 ? -3.353 16.597 4.963 1.00 96.19 123 HIS A N 1
ATOM 937 C CA . HIS A 1 123 ? -2.809 17.892 4.540 1.00 96.19 123 HIS A CA 1
ATOM 938 C C . HIS A 1 123 ? -3.287 18.277 3.140 1.00 96.19 123 HIS A C 1
ATOM 940 O O . HIS A 1 123 ? -3.579 19.439 2.879 1.00 96.19 123 HIS A O 1
ATOM 946 N N . ALA A 1 124 ? -3.414 17.289 2.255 1.00 95.94 124 ALA A N 1
ATOM 947 C CA . ALA A 1 124 ? -3.831 17.480 0.870 1.00 95.94 124 ALA A CA 1
ATOM 948 C C . ALA A 1 124 ? -5.358 17.597 0.669 1.00 95.94 124 ALA A C 1
ATOM 950 O O . ALA A 1 124 ? -5.808 17.860 -0.449 1.00 95.94 124 ALA A O 1
ATOM 951 N N . GLY A 1 125 ? -6.159 17.387 1.720 1.00 94.31 125 GLY A N 1
ATOM 952 C CA . GLY A 1 125 ? -7.623 17.342 1.629 1.00 94.31 125 GLY A CA 1
ATOM 953 C C . GLY A 1 125 ? -8.156 16.129 0.857 1.00 94.31 125 GLY A C 1
ATOM 954 O O . GLY A 1 125 ? -9.244 16.197 0.293 1.00 94.31 125 GLY A O 1
ATOM 955 N N . GLU A 1 126 ? -7.383 15.044 0.805 1.00 95.44 126 GLU A N 1
ATOM 956 C CA . GLU A 1 126 ? -7.753 13.777 0.174 1.00 95.44 126 GLU A CA 1
ATOM 957 C C . GLU A 1 126 ? -8.321 12.793 1.206 1.00 95.44 126 GLU A C 1
ATOM 959 O O . GLU A 1 126 ? -8.071 12.878 2.412 1.00 95.44 126 GLU A O 1
ATOM 964 N N . ASN A 1 127 ? -9.066 11.803 0.722 1.00 94.81 127 ASN A N 1
ATOM 965 C CA . ASN A 1 127 ? -9.620 10.752 1.562 1.00 94.81 127 ASN A CA 1
ATOM 966 C C . ASN A 1 127 ? -8.504 9.874 2.162 1.00 94.81 127 ASN A C 1
ATOM 968 O O . ASN A 1 127 ? -7.849 9.099 1.460 1.00 94.81 127 ASN A O 1
ATOM 972 N N . ALA A 1 128 ? -8.319 9.965 3.481 1.00 95.31 128 ALA A N 1
ATOM 973 C CA . ALA A 1 128 ? -7.258 9.253 4.194 1.00 95.31 128 ALA A CA 1
ATOM 974 C C . ALA A 1 128 ? -7.374 7.719 4.120 1.00 95.31 128 ALA A C 1
ATOM 976 O O . ALA A 1 128 ? -6.357 7.031 4.161 1.00 95.31 128 ALA A O 1
ATOM 977 N N . ASP A 1 129 ? -8.582 7.167 3.994 1.00 95.38 129 ASP A N 1
ATOM 978 C CA . ASP A 1 129 ? -8.792 5.722 3.894 1.00 95.38 129 ASP A CA 1
ATOM 979 C C . ASP A 1 129 ? -8.401 5.214 2.495 1.00 95.38 129 ASP A C 1
ATOM 981 O O . ASP A 1 129 ? -7.720 4.193 2.385 1.00 95.38 129 ASP A O 1
ATOM 985 N N . ASN A 1 130 ? -8.739 5.956 1.433 1.00 96.75 130 ASN A N 1
ATOM 986 C CA . ASN A 1 130 ? -8.282 5.661 0.070 1.00 96.75 130 ASN A CA 1
ATOM 987 C C . ASN A 1 130 ? -6.760 5.802 -0.049 1.00 96.75 130 ASN A C 1
ATOM 989 O O . ASN A 1 130 ? -6.122 4.981 -0.708 1.00 96.75 130 ASN A O 1
ATOM 993 N N . ALA A 1 131 ? -6.165 6.797 0.614 1.00 98.00 131 ALA A N 1
ATOM 994 C CA . ALA A 1 131 ? -4.714 6.967 0.679 1.00 98.00 131 ALA A CA 1
ATOM 995 C C . ALA A 1 131 ? -4.029 5.823 1.423 1.00 98.00 131 ALA A C 1
ATOM 997 O O . ALA A 1 131 ? -3.092 5.224 0.892 1.00 98.00 131 ALA A O 1
ATOM 998 N N . TYR A 1 132 ? -4.551 5.437 2.588 1.00 97.56 132 TYR A N 1
ATOM 999 C CA . TYR A 1 132 ? -4.053 4.277 3.316 1.00 97.56 132 TYR A CA 1
ATOM 1000 C C . TYR A 1 132 ? -4.054 3.024 2.432 1.00 97.56 132 TYR A C 1
ATOM 1002 O O . TYR A 1 132 ? -3.033 2.361 2.267 1.00 97.56 132 TYR A O 1
ATOM 1010 N N . VAL A 1 133 ? -5.194 2.719 1.811 1.00 97.38 133 VAL A N 1
ATOM 1011 C CA . VAL A 1 133 ? -5.353 1.524 0.975 1.00 97.38 133 VAL A CA 1
ATOM 1012 C C . VAL A 1 133 ? -4.467 1.581 -0.271 1.00 97.38 133 VAL A C 1
ATOM 1014 O O . VAL A 1 133 ? -3.847 0.577 -0.613 1.00 97.38 133 VAL A O 1
ATOM 1017 N N . SER A 1 134 ? -4.339 2.743 -0.915 1.00 98.19 134 SER A N 1
ATOM 1018 C CA . SER A 1 134 ? -3.439 2.912 -2.064 1.00 98.19 134 SER A CA 1
ATOM 1019 C C . SER A 1 134 ? -1.986 2.658 -1.668 1.00 98.19 134 SER A C 1
ATOM 1021 O O . SER A 1 134 ? -1.279 1.938 -2.368 1.00 98.19 134 SER A O 1
ATOM 1023 N N . GLY A 1 135 ? -1.560 3.168 -0.507 1.00 98.19 135 GLY A N 1
ATOM 1024 C CA . GLY A 1 135 ? -0.225 2.917 0.032 1.00 98.19 135 GLY A CA 1
ATOM 1025 C C . GLY A 1 135 ? -0.001 1.454 0.419 1.00 98.19 135 GLY A C 1
ATOM 1026 O O . GLY A 1 135 ? 1.055 0.904 0.136 1.00 98.19 135 GLY A O 1
ATOM 1027 N N . LEU A 1 136 ? -1.008 0.767 0.959 1.00 97.50 136 LEU A N 1
ATOM 1028 C CA . LEU A 1 136 ? -0.922 -0.670 1.234 1.00 97.50 136 LEU A CA 1
ATOM 1029 C C . LEU A 1 136 ? -0.779 -1.486 -0.063 1.00 97.50 136 LEU A C 1
ATOM 1031 O O . LEU A 1 136 ? -0.038 -2.466 -0.121 1.00 97.50 136 LEU A O 1
ATOM 1035 N N . MET A 1 137 ? -1.523 -1.112 -1.103 1.00 97.50 137 MET A N 1
ATOM 1036 C CA . MET A 1 137 ? -1.662 -1.924 -2.308 1.00 97.50 137 MET A CA 1
ATOM 1037 C C . MET A 1 137 ? -0.626 -1.622 -3.392 1.00 97.50 137 MET A C 1
ATOM 1039 O O . MET A 1 137 ? -0.459 -2.444 -4.291 1.00 97.50 137 MET A O 1
ATOM 1043 N N . HIS A 1 138 ? 0.079 -0.488 -3.328 1.00 98.06 138 HIS A N 1
ATOM 1044 C CA . HIS A 1 138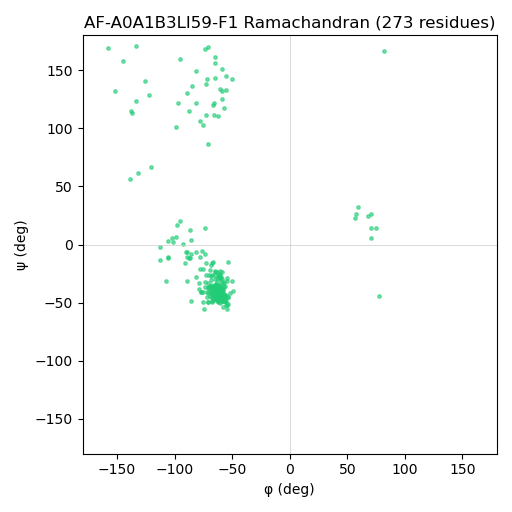 ? 0.870 0.054 -4.443 1.00 98.06 138 HIS A CA 1
ATOM 1045 C C . HIS A 1 138 ? 1.830 -0.949 -5.115 1.00 98.06 138 HIS A C 1
ATOM 1047 O O . HIS A 1 138 ? 2.020 -0.899 -6.329 1.00 98.06 138 HIS A O 1
ATOM 1053 N N . ARG A 1 139 ? 2.374 -1.921 -4.366 1.00 97.12 139 ARG A N 1
ATOM 1054 C CA . ARG A 1 139 ? 3.318 -2.936 -4.876 1.00 97.12 139 ARG A CA 1
ATOM 1055 C C . ARG A 1 139 ? 2.721 -4.318 -5.141 1.00 97.12 139 ARG A C 1
ATOM 1057 O O . ARG A 1 139 ? 3.467 -5.224 -5.507 1.00 97.12 139 ARG A O 1
ATOM 1064 N N . LEU A 1 140 ? 1.409 -4.528 -5.014 1.00 97.19 140 LEU A N 1
ATOM 1065 C CA . LEU A 1 140 ? 0.811 -5.865 -5.199 1.00 97.19 140 LEU A CA 1
ATOM 1066 C C . LEU A 1 140 ? 1.025 -6.444 -6.602 1.00 97.19 140 LEU A C 1
ATOM 1068 O O . LEU A 1 140 ? 1.114 -7.663 -6.754 1.00 97.19 140 LEU A O 1
ATOM 1072 N N . GLY A 1 141 ? 1.180 -5.596 -7.622 1.00 97.38 141 GLY A N 1
ATOM 1073 C CA . GLY A 1 141 ? 1.550 -6.062 -8.957 1.00 97.38 141 GLY A CA 1
ATOM 1074 C C . GLY A 1 141 ? 2.900 -6.785 -8.991 1.00 97.38 141 GLY A C 1
ATOM 1075 O O . GLY A 1 141 ? 3.062 -7.716 -9.774 1.00 97.38 141 GLY A O 1
ATOM 1076 N N . GLN A 1 142 ? 3.835 -6.451 -8.091 1.00 97.00 142 GLN A N 1
ATOM 1077 C CA . GLN A 1 142 ? 5.107 -7.168 -7.953 1.00 97.00 142 GLN A CA 1
ATOM 1078 C C . GLN A 1 142 ? 4.863 -8.605 -7.481 1.00 97.00 142 GLN A C 1
ATOM 1080 O O . GLN A 1 142 ? 5.397 -9.541 -8.071 1.00 97.00 142 GLN A O 1
ATOM 1085 N N . LEU A 1 143 ? 3.990 -8.806 -6.485 1.00 96.31 143 LEU A N 1
ATOM 1086 C CA . LEU A 1 143 ? 3.637 -10.148 -6.007 1.00 96.31 143 LEU A CA 1
ATOM 1087 C C . LEU A 1 143 ? 3.016 -10.991 -7.126 1.00 96.31 143 LEU A C 1
ATOM 1089 O O . LEU A 1 143 ? 3.382 -12.151 -7.312 1.00 96.31 143 LEU A O 1
ATOM 1093 N N . MET A 1 144 ? 2.122 -10.392 -7.915 1.00 96.19 144 MET A N 1
ATOM 1094 C CA . MET A 1 144 ? 1.503 -11.047 -9.069 1.00 96.19 144 MET A CA 1
ATOM 1095 C C . MET A 1 144 ? 2.534 -11.441 -10.138 1.00 96.19 144 MET A C 1
ATOM 1097 O O . MET A 1 144 ? 2.477 -12.557 -10.662 1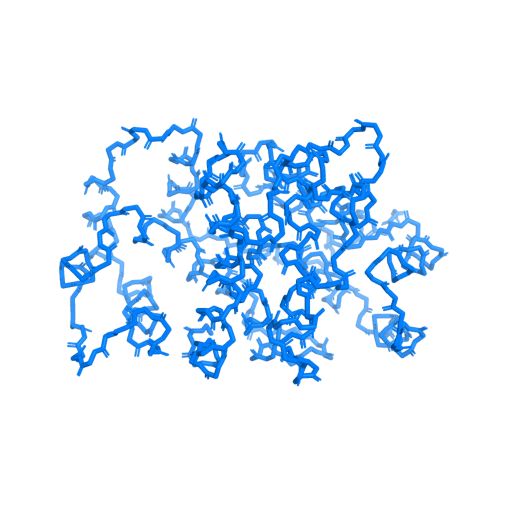.00 96.19 144 MET A O 1
ATOM 1101 N N . ILE A 1 145 ? 3.509 -10.572 -10.424 1.00 95.94 145 ILE A N 1
ATOM 1102 C CA . ILE A 1 145 ? 4.620 -10.864 -11.344 1.00 95.94 145 ILE A CA 1
ATOM 1103 C C . ILE A 1 145 ? 5.482 -12.018 -10.810 1.00 95.94 145 ILE A C 1
ATOM 1105 O O . ILE A 1 145 ? 5.782 -12.941 -11.565 1.00 95.94 145 ILE A O 1
ATOM 1109 N N . HIS A 1 146 ? 5.822 -12.027 -9.518 1.00 95.25 146 HIS A N 1
ATOM 1110 C CA . HIS A 1 146 ? 6.586 -13.112 -8.887 1.00 95.25 146 HIS A CA 1
ATOM 1111 C C . HIS A 1 146 ? 5.854 -14.461 -8.922 1.00 95.25 146 HIS A C 1
ATOM 1113 O O . HIS A 1 146 ? 6.477 -15.499 -9.141 1.00 95.25 146 HIS A O 1
ATOM 1119 N N . ILE A 1 147 ? 4.529 -14.467 -8.748 1.00 92.88 147 ILE A N 1
ATOM 1120 C CA . ILE A 1 147 ? 3.722 -15.692 -8.843 1.00 92.88 147 ILE A CA 1
ATOM 1121 C C . ILE A 1 147 ? 3.697 -16.220 -10.284 1.00 92.88 147 ILE A C 1
ATOM 1123 O O . ILE A 1 147 ? 3.863 -17.420 -10.506 1.00 92.88 147 ILE A O 1
ATOM 1127 N N . ALA A 1 148 ? 3.491 -15.342 -11.267 1.00 93.00 148 ALA A N 1
ATOM 1128 C CA . ALA A 1 148 ? 3.337 -15.740 -12.665 1.00 93.00 148 ALA A CA 1
ATOM 1129 C C . ALA A 1 148 ? 4.672 -16.061 -13.361 1.00 93.00 148 ALA A C 1
ATOM 1131 O O . ALA A 1 148 ? 4.728 -16.931 -14.236 1.00 93.00 148 ALA A O 1
ATOM 1132 N N . PHE A 1 149 ? 5.746 -15.361 -12.985 1.00 94.12 149 PHE A N 1
ATOM 1133 C CA . PHE A 1 149 ? 7.047 -15.394 -13.651 1.00 94.12 149 PHE A CA 1
ATOM 1134 C C . PHE A 1 149 ? 8.223 -15.421 -12.659 1.00 94.12 149 PHE A C 1
ATOM 1136 O O . PHE A 1 149 ? 9.113 -14.581 -12.766 1.00 94.12 149 PHE A O 1
ATOM 1143 N N . PRO A 1 150 ? 8.306 -16.389 -11.730 1.00 93.75 150 PRO A N 1
ATOM 1144 C CA . PRO A 1 150 ? 9.252 -16.345 -10.608 1.00 93.75 150 PRO A CA 1
ATOM 1145 C C . PRO A 1 150 ? 10.713 -16.123 -11.030 1.00 93.75 150 PRO A C 1
ATOM 1147 O O . PRO A 1 150 ? 11.379 -15.246 -10.498 1.00 93.75 150 PRO A O 1
ATOM 1150 N N . ARG A 1 151 ? 11.193 -16.838 -12.059 1.00 95.06 151 ARG A N 1
ATOM 1151 C CA . ARG A 1 151 ? 12.575 -16.683 -12.558 1.00 95.06 151 ARG A CA 1
ATOM 1152 C C . ARG A 1 151 ? 12.846 -15.301 -13.153 1.00 95.06 151 ARG A C 1
ATOM 1154 O O . ARG A 1 151 ? 13.878 -14.704 -12.884 1.00 95.06 151 ARG A O 1
ATOM 1161 N N . LEU A 1 152 ? 11.914 -14.792 -13.960 1.00 95.69 152 LEU A N 1
ATOM 1162 C CA . LEU A 1 152 ? 12.058 -13.473 -14.576 1.00 95.69 152 LEU A CA 1
ATOM 1163 C C . LEU A 1 152 ? 11.901 -12.362 -13.530 1.00 95.69 152 LEU A C 1
ATOM 1165 O O . LEU A 1 152 ? 12.560 -11.337 -13.630 1.00 95.69 152 LEU A O 1
ATOM 1169 N N . ALA A 1 153 ? 11.069 -12.574 -12.511 1.00 96.06 153 ALA A N 1
ATOM 1170 C CA . ALA A 1 153 ? 10.925 -11.658 -11.391 1.00 96.06 153 ALA A CA 1
ATOM 1171 C C . ALA A 1 153 ? 12.222 -11.558 -10.569 1.00 96.06 153 ALA A C 1
ATOM 1173 O O . ALA A 1 153 ? 12.642 -10.454 -10.243 1.00 96.06 153 ALA A O 1
ATOM 1174 N N . GLU A 1 154 ? 12.913 -12.676 -10.318 1.00 95.44 154 GLU A N 1
ATOM 1175 C CA . GLU A 1 154 ? 14.246 -12.686 -9.689 1.00 95.44 154 GLU A CA 1
ATOM 1176 C C . GLU A 1 154 ? 15.318 -11.989 -10.548 1.00 95.44 154 GLU A C 1
ATOM 1178 O O . GLU A 1 154 ? 16.221 -11.338 -10.024 1.00 95.44 154 GLU A O 1
ATOM 1183 N N . GLU A 1 155 ? 15.247 -12.108 -11.876 1.00 96.31 155 GLU A N 1
ATOM 1184 C CA . GLU A 1 155 ? 16.108 -11.345 -12.790 1.00 96.31 155 GLU A CA 1
ATOM 1185 C C . GLU A 1 155 ? 15.813 -9.844 -12.726 1.00 96.31 155 GLU A C 1
ATOM 1187 O O . GLU A 1 155 ? 16.734 -9.055 -12.556 1.00 96.31 155 GLU A O 1
ATOM 1192 N N . ILE A 1 156 ? 14.537 -9.453 -12.795 1.00 96.88 156 ILE A N 1
ATOM 1193 C CA . ILE A 1 156 ? 14.107 -8.056 -12.660 1.00 96.88 156 ILE A CA 1
ATOM 1194 C C . ILE A 1 156 ? 14.563 -7.483 -11.317 1.00 96.88 156 ILE A C 1
ATOM 1196 O O . ILE A 1 156 ? 15.090 -6.378 -11.292 1.00 96.88 156 ILE A O 1
ATOM 1200 N N . ALA A 1 157 ? 14.389 -8.219 -10.216 1.00 94.50 157 ALA A N 1
ATOM 1201 C CA . ALA A 1 157 ? 14.785 -7.764 -8.888 1.00 94.50 157 ALA A CA 1
ATOM 1202 C C . ALA A 1 157 ? 16.289 -7.462 -8.813 1.00 94.50 157 ALA A C 1
ATOM 1204 O O . ALA A 1 157 ? 16.666 -6.429 -8.275 1.00 94.50 157 ALA A O 1
ATOM 1205 N N . ARG A 1 158 ? 17.132 -8.314 -9.412 1.00 95.00 158 ARG A N 1
ATOM 1206 C CA . ARG A 1 158 ? 18.584 -8.082 -9.492 1.00 95.00 158 ARG A CA 1
ATOM 1207 C C . ARG A 1 158 ? 18.947 -6.901 -10.387 1.00 95.00 158 ARG A C 1
ATOM 1209 O O . ARG A 1 158 ? 19.813 -6.119 -10.023 1.00 95.00 158 ARG A O 1
ATOM 1216 N N . ASP A 1 159 ? 18.295 -6.771 -11.539 1.00 95.50 159 ASP A N 1
ATOM 1217 C CA . ASP A 1 159 ? 18.563 -5.676 -12.480 1.00 95.50 159 ASP A CA 1
ATOM 1218 C C . ASP A 1 159 ? 18.102 -4.310 -11.942 1.00 95.50 159 ASP A C 1
ATOM 1220 O O . ASP A 1 159 ? 18.574 -3.279 -12.415 1.00 95.50 159 ASP A O 1
ATOM 1224 N N . CYS A 1 160 ? 17.170 -4.301 -10.982 1.00 95.19 160 CYS A N 1
ATOM 1225 C CA . CYS A 1 160 ? 16.616 -3.087 -10.384 1.00 95.19 160 CYS A CA 1
ATOM 1226 C C . CYS A 1 160 ? 17.242 -2.705 -9.038 1.00 95.19 160 CYS A C 1
ATOM 1228 O O . CYS A 1 160 ? 16.739 -1.782 -8.399 1.00 95.19 160 CYS A O 1
ATOM 1230 N N . ASP A 1 161 ? 18.287 -3.401 -8.591 1.00 91.19 161 ASP A N 1
ATOM 1231 C CA . ASP A 1 161 ? 18.962 -3.072 -7.336 1.00 91.19 161 ASP A CA 1
ATOM 1232 C C . ASP A 1 161 ? 19.496 -1.628 -7.371 1.00 91.19 161 ASP A C 1
ATOM 1234 O O . ASP A 1 161 ? 20.187 -1.228 -8.311 1.00 91.19 161 ASP A O 1
ATOM 1238 N N . GLY A 1 162 ? 19.107 -0.822 -6.381 1.00 87.81 162 GLY A N 1
ATOM 1239 C CA . GLY A 1 162 ? 19.430 0.608 -6.307 1.00 87.81 162 GLY A CA 1
ATOM 1240 C C . GLY A 1 162 ? 18.723 1.521 -7.323 1.00 87.81 162 GLY A C 1
ATOM 1241 O O . GLY A 1 162 ? 19.035 2.711 -7.370 1.00 87.81 162 GLY A O 1
ATOM 1242 N N . LEU A 1 163 ? 17.789 1.014 -8.136 1.00 93.50 163 LEU A N 1
ATOM 1243 C CA . LEU A 1 163 ? 17.000 1.849 -9.047 1.00 93.50 163 LEU A CA 1
ATOM 1244 C C . LEU A 1 163 ? 15.831 2.527 -8.331 1.00 93.50 163 LEU A C 1
ATOM 1246 O O . LEU A 1 163 ? 15.213 1.969 -7.423 1.00 93.50 163 LEU A O 1
ATOM 1250 N N . SER A 1 164 ? 15.455 3.711 -8.812 1.00 91.62 164 SER A N 1
ATOM 1251 C CA . SER A 1 164 ? 14.239 4.378 -8.360 1.00 91.62 164 SER A CA 1
ATOM 1252 C C . SER A 1 164 ? 12.978 3.592 -8.740 1.00 91.62 164 SER A C 1
ATOM 1254 O O . SER A 1 164 ? 12.944 2.785 -9.675 1.00 91.62 164 SER A O 1
ATOM 1256 N N . ILE A 1 165 ? 11.883 3.902 -8.047 1.00 91.81 165 ILE A N 1
ATOM 1257 C CA . ILE A 1 165 ? 10.552 3.330 -8.279 1.00 91.81 165 ILE A CA 1
ATOM 1258 C C . ILE A 1 165 ? 10.123 3.440 -9.763 1.00 91.81 165 ILE A C 1
ATOM 1260 O O . ILE A 1 165 ? 9.597 2.481 -10.337 1.00 91.81 165 ILE A O 1
ATOM 1264 N N . GLY A 1 166 ? 10.387 4.585 -10.406 1.00 93.88 166 GLY A N 1
ATOM 1265 C CA . GLY A 1 166 ? 10.070 4.815 -11.821 1.00 93.88 166 GLY A CA 1
ATOM 1266 C C . GLY A 1 166 ? 10.954 4.012 -12.781 1.00 93.88 166 GLY A C 1
ATOM 1267 O O . GLY A 1 166 ? 10.453 3.427 -13.744 1.00 93.88 166 GLY A O 1
ATOM 1268 N N . GLU A 1 167 ? 12.254 3.919 -12.502 1.00 96.44 167 GLU A N 1
ATOM 1269 C CA . GLU A 1 167 ? 13.203 3.135 -13.305 1.00 96.44 167 GLU A CA 1
ATOM 1270 C C . GLU A 1 167 ? 12.895 1.637 -13.243 1.00 96.44 167 GLU A C 1
ATOM 1272 O O . GLU A 1 167 ? 12.875 0.966 -14.277 1.00 96.44 167 GLU A O 1
ATOM 1277 N N . ARG A 1 168 ? 12.542 1.120 -12.060 1.00 96.25 168 ARG A N 1
ATOM 1278 C CA . ARG A 1 168 ? 12.080 -0.263 -11.896 1.00 96.25 168 ARG A CA 1
ATOM 1279 C C . ARG A 1 168 ? 10.869 -0.565 -12.783 1.00 96.25 168 ARG A C 1
ATOM 1281 O O . ARG A 1 168 ? 10.845 -1.590 -13.466 1.00 96.25 168 ARG A O 1
ATOM 1288 N N . ALA A 1 169 ? 9.873 0.326 -12.815 1.00 97.44 169 ALA A N 1
ATOM 1289 C CA . ALA A 1 169 ? 8.701 0.163 -13.681 1.00 97.44 169 ALA A CA 1
ATOM 1290 C C . ALA A 1 169 ? 9.073 0.152 -15.178 1.00 97.44 169 ALA A C 1
ATOM 1292 O O . ALA A 1 169 ? 8.479 -0.598 -15.956 1.00 97.44 169 ALA A O 1
ATOM 1293 N N . ALA A 1 170 ? 10.078 0.935 -15.587 1.00 97.62 170 ALA A N 1
ATOM 1294 C CA . ALA A 1 170 ? 10.580 0.938 -16.960 1.00 97.62 170 ALA A CA 1
ATOM 1295 C C . ALA A 1 170 ? 11.291 -0.379 -17.330 1.00 97.62 170 ALA A C 1
ATOM 1297 O O . ALA A 1 170 ? 11.055 -0.916 -18.416 1.00 97.62 170 ALA A O 1
ATOM 1298 N N . VAL A 1 171 ? 12.109 -0.937 -16.428 1.00 97.94 171 VAL A N 1
ATOM 1299 C CA . VAL A 1 171 ? 12.782 -2.237 -16.626 1.00 97.94 171 VAL A CA 1
ATOM 1300 C C . VAL A 1 171 ? 11.767 -3.370 -16.768 1.00 97.94 171 VAL A C 1
ATOM 1302 O O . VAL A 1 171 ? 11.883 -4.201 -17.673 1.00 97.94 171 VAL A O 1
ATOM 1305 N N . GLU A 1 172 ? 10.747 -3.398 -15.911 1.00 98.06 172 GLU A N 1
ATOM 1306 C CA . GLU A 1 172 ? 9.656 -4.365 -16.029 1.00 98.06 172 GLU A CA 1
ATOM 1307 C C . GLU A 1 172 ? 8.935 -4.235 -17.368 1.00 98.06 172 GLU A C 1
ATOM 1309 O O . GLU A 1 172 ? 8.778 -5.236 -18.067 1.00 98.06 172 GLU A O 1
ATOM 1314 N N . HIS A 1 173 ? 8.571 -3.012 -17.769 1.00 97.56 173 HIS A N 1
ATOM 1315 C CA . HIS A 1 173 ? 7.886 -2.778 -19.038 1.00 97.56 173 HIS A CA 1
ATOM 1316 C C . HIS A 1 173 ? 8.724 -3.240 -20.237 1.00 97.56 173 HIS A C 1
ATOM 1318 O O . HIS A 1 173 ? 8.190 -3.852 -21.161 1.00 97.56 173 HIS A O 1
ATOM 1324 N N . LEU A 1 174 ? 10.043 -3.038 -20.208 1.00 97.31 174 LEU A N 1
ATOM 1325 C CA . LEU A 1 174 ? 10.947 -3.522 -21.252 1.00 97.31 174 LEU A CA 1
ATOM 1326 C C . LEU A 1 174 ? 10.960 -5.058 -21.360 1.00 97.31 174 LEU A C 1
ATOM 1328 O O . LEU A 1 174 ? 11.029 -5.593 -22.466 1.00 97.31 174 LEU A O 1
ATOM 1332 N N . LYS A 1 175 ? 10.902 -5.770 -20.229 1.00 96.62 175 LYS A N 1
ATOM 1333 C CA . LYS A 1 175 ? 11.019 -7.240 -20.172 1.00 96.62 175 LYS A CA 1
ATOM 1334 C C . LYS A 1 175 ? 9.683 -7.974 -20.315 1.00 96.62 175 LYS A C 1
ATOM 1336 O O . LYS A 1 175 ? 9.653 -9.094 -20.822 1.00 96.62 175 LYS A O 1
ATOM 1341 N N . LEU A 1 176 ? 8.591 -7.377 -19.842 1.00 96.25 176 LEU A N 1
ATOM 1342 C CA . LEU A 1 176 ? 7.265 -7.996 -19.754 1.00 96.25 176 LEU A CA 1
ATOM 1343 C C . LEU A 1 176 ? 6.240 -7.366 -20.704 1.00 96.25 176 LEU A C 1
ATOM 1345 O O . LEU A 1 176 ? 5.165 -7.936 -20.879 1.00 96.25 176 LEU A O 1
ATOM 1349 N N . HIS A 1 177 ? 6.534 -6.204 -21.298 1.00 96.56 177 HIS A N 1
ATOM 1350 C CA . HIS A 1 177 ? 5.545 -5.348 -21.973 1.00 96.56 177 HIS A CA 1
ATOM 1351 C C . HIS A 1 177 ? 4.380 -4.926 -21.060 1.00 96.56 177 HIS A C 1
ATOM 1353 O O . HIS A 1 177 ? 3.290 -4.614 -21.530 1.00 96.56 177 HIS A O 1
ATOM 1359 N N . THR A 1 178 ? 4.613 -4.961 -19.748 1.00 97.31 178 THR A N 1
ATOM 1360 C CA . THR A 1 178 ? 3.759 -4.415 -18.693 1.00 97.31 178 THR A CA 1
ATOM 1361 C C . THR A 1 178 ? 4.611 -4.169 -17.446 1.00 97.31 178 THR A C 1
ATOM 1363 O O . THR A 1 178 ? 5.754 -4.623 -17.390 1.00 97.31 178 THR A O 1
ATOM 1366 N N . ASN A 1 179 ? 4.090 -3.478 -16.440 1.00 97.94 179 ASN A N 1
ATOM 1367 C CA . ASN A 1 179 ? 4.777 -3.262 -15.166 1.00 97.94 179 ASN A CA 1
ATOM 1368 C C . ASN A 1 179 ? 3.859 -3.527 -13.962 1.00 97.94 179 ASN A C 1
ATOM 1370 O O . ASN A 1 179 ? 2.649 -3.717 -14.090 1.00 97.94 179 ASN A O 1
ATOM 1374 N N . HIS A 1 180 ? 4.441 -3.535 -12.767 1.00 98.06 180 HIS A N 1
ATOM 1375 C CA . HIS A 1 180 ? 3.723 -3.764 -11.518 1.00 98.06 180 HIS A CA 1
ATOM 1376 C C . HIS A 1 180 ? 2.617 -2.737 -11.243 1.00 98.06 180 HIS A C 1
ATOM 1378 O O . HIS A 1 180 ? 1.642 -3.085 -10.581 1.00 98.06 180 HIS A O 1
ATOM 1384 N N . CYS A 1 181 ? 2.723 -1.507 -11.747 1.00 98.50 181 CYS A N 1
ATOM 1385 C CA . CYS A 1 181 ? 1.689 -0.484 -11.590 1.00 98.50 181 CYS A CA 1
ATOM 1386 C C . CYS A 1 181 ? 0.431 -0.862 -12.373 1.00 98.50 181 CYS A C 1
ATOM 1388 O O . CYS A 1 181 ? -0.666 -0.883 -11.823 1.00 98.50 181 CYS A O 1
ATOM 1390 N N . GLU A 1 182 ? 0.599 -1.235 -13.643 1.00 98.25 182 GLU A N 1
ATOM 1391 C CA . GLU A 1 182 ? -0.492 -1.677 -14.518 1.00 98.25 182 GLU A CA 1
ATOM 1392 C C . GLU A 1 182 ? -1.129 -2.972 -14.002 1.00 98.25 182 GLU A C 1
ATOM 1394 O O . GLU A 1 182 ? -2.351 -3.082 -13.920 1.00 98.25 182 GLU A O 1
ATOM 1399 N N . VAL A 1 183 ? -0.304 -3.945 -13.602 1.00 97.75 183 VAL A N 1
ATOM 1400 C CA . VAL A 1 183 ? -0.778 -5.218 -13.038 1.00 97.75 183 VAL A CA 1
ATOM 1401 C C . VAL A 1 183 ? -1.521 -4.989 -11.721 1.00 97.75 183 VAL A C 1
ATOM 1403 O O . VAL A 1 183 ? -2.550 -5.614 -11.465 1.00 97.75 183 VAL A O 1
ATOM 1406 N N . GLY A 1 184 ? -1.011 -4.093 -10.876 1.00 97.44 184 GLY A N 1
ATOM 1407 C CA . GLY A 1 184 ? -1.644 -3.728 -9.618 1.00 97.44 184 GLY A CA 1
ATOM 1408 C C . GLY A 1 184 ? -2.989 -3.028 -9.823 1.00 97.44 184 GLY A C 1
ATOM 1409 O O . GLY A 1 184 ? -3.957 -3.374 -9.149 1.00 97.44 184 GLY A O 1
ATOM 1410 N N . ALA A 1 185 ? -3.067 -2.080 -10.757 1.00 98.06 185 ALA A N 1
ATOM 1411 C CA . ALA A 1 185 ? -4.303 -1.374 -11.081 1.00 98.06 185 ALA A CA 1
ATOM 1412 C C . ALA A 1 185 ? -5.386 -2.332 -11.604 1.00 98.06 185 ALA A C 1
ATOM 1414 O O . ALA A 1 185 ? -6.528 -2.286 -11.147 1.00 98.06 185 ALA A O 1
ATOM 1415 N N . GLU A 1 186 ? -5.012 -3.268 -12.482 1.00 96.88 186 GLU A N 1
ATOM 1416 C CA . GLU A 1 186 ? -5.909 -4.326 -12.960 1.00 96.88 186 GLU A CA 1
ATOM 1417 C C . GLU A 1 186 ? -6.389 -5.228 -11.807 1.00 96.88 186 GLU A C 1
ATOM 1419 O O . GLU A 1 186 ? -7.565 -5.594 -11.740 1.00 96.88 186 GLU A O 1
ATOM 1424 N N . LEU A 1 187 ? -5.508 -5.565 -10.856 1.00 95.81 187 LEU A N 1
ATOM 1425 C CA . LEU A 1 187 ? -5.891 -6.325 -9.663 1.00 95.81 187 LEU A CA 1
ATOM 1426 C C . LEU A 1 187 ? -6.896 -5.549 -8.798 1.00 95.81 187 LEU A C 1
ATOM 1428 O O . LEU A 1 187 ? -7.904 -6.121 -8.381 1.00 95.81 187 LEU A O 1
ATOM 1432 N N . ALA A 1 188 ? -6.652 -4.259 -8.557 1.00 96.06 188 ALA A N 1
ATOM 1433 C CA . ALA A 1 188 ? -7.544 -3.397 -7.784 1.00 96.06 188 ALA A CA 1
ATOM 1434 C C . ALA A 1 188 ? -8.934 -3.292 -8.429 1.00 96.06 188 ALA A C 1
ATOM 1436 O O . ALA A 1 188 ? -9.943 -3.458 -7.738 1.00 96.06 188 ALA A O 1
ATOM 1437 N N . ALA A 1 189 ? -8.991 -3.122 -9.754 1.00 94.56 189 ALA A N 1
ATOM 1438 C CA . ALA A 1 189 ? -10.239 -3.100 -10.513 1.00 94.56 189 ALA A CA 1
ATOM 1439 C C . ALA A 1 189 ? -11.009 -4.427 -10.391 1.00 94.56 189 ALA A C 1
ATOM 1441 O O . ALA A 1 189 ? -12.206 -4.436 -10.102 1.00 94.56 189 ALA A O 1
ATOM 1442 N N . ARG A 1 190 ? -10.324 -5.573 -10.515 1.00 92.62 190 ARG A N 1
ATOM 1443 C CA . ARG A 1 190 ? -10.939 -6.906 -10.333 1.00 92.62 190 ARG A CA 1
ATOM 1444 C C . ARG A 1 190 ? -11.435 -7.155 -8.914 1.00 92.62 190 ARG A C 1
ATOM 1446 O O . ARG A 1 190 ? -12.383 -7.912 -8.720 1.00 92.62 190 ARG A O 1
ATOM 1453 N N . TRP A 1 191 ? -10.796 -6.537 -7.928 1.00 93.62 191 TRP A N 1
ATOM 1454 C CA . TRP A 1 191 ? -11.225 -6.549 -6.533 1.00 93.62 191 TRP A CA 1
ATOM 1455 C C . TRP A 1 191 ? -12.259 -5.465 -6.200 1.00 93.62 191 TRP A C 1
ATOM 1457 O O . TRP A 1 191 ? -12.680 -5.382 -5.047 1.00 93.62 191 TRP A O 1
ATOM 1467 N N . ASN A 1 192 ? -12.720 -4.698 -7.199 1.00 93.38 192 ASN A N 1
ATOM 1468 C CA . ASN A 1 192 ? -13.763 -3.677 -7.074 1.00 93.38 192 ASN A CA 1
ATOM 1469 C C . ASN A 1 192 ? -13.400 -2.563 -6.065 1.00 93.38 192 ASN A C 1
ATOM 1471 O O . ASN A 1 192 ? -14.269 -1.991 -5.400 1.00 93.38 192 ASN A O 1
ATOM 1475 N N . PHE A 1 193 ? -12.105 -2.244 -5.961 1.00 95.94 193 PHE A N 1
ATOM 1476 C CA . PHE A 1 193 ? -11.655 -1.023 -5.292 1.00 95.94 193 PHE A CA 1
ATOM 1477 C C . PHE A 1 193 ? -12.130 0.223 -6.056 1.00 95.94 193 PHE A C 1
ATOM 1479 O O . PHE A 1 193 ? -12.395 0.134 -7.255 1.00 95.94 193 PHE A O 1
ATOM 1486 N N . PRO A 1 194 ? -12.245 1.386 -5.386 1.00 95.81 194 PRO A N 1
ATOM 1487 C CA . PRO A 1 194 ? -12.536 2.645 -6.066 1.00 95.81 194 PRO A CA 1
ATOM 1488 C C . PRO A 1 194 ? -11.530 2.948 -7.184 1.00 95.81 194 PRO A C 1
ATOM 1490 O O . PRO A 1 194 ? -10.335 2.689 -7.023 1.00 95.81 194 PRO A O 1
ATOM 1493 N N . ASP A 1 195 ? -11.998 3.567 -8.271 1.00 95.75 195 ASP A N 1
ATOM 1494 C CA . ASP A 1 195 ? -11.156 3.929 -9.421 1.00 95.75 195 ASP A CA 1
ATOM 1495 C C . ASP A 1 195 ? -9.964 4.801 -9.011 1.00 95.75 195 ASP A C 1
ATOM 1497 O O . ASP A 1 195 ? -8.862 4.610 -9.517 1.00 95.75 195 ASP A O 1
ATOM 1501 N N . ASP A 1 196 ? -10.144 5.693 -8.033 1.00 95.12 196 ASP A N 1
ATOM 1502 C CA . ASP A 1 196 ? -9.061 6.525 -7.499 1.00 95.12 196 ASP A CA 1
ATOM 1503 C C . ASP A 1 196 ? -7.897 5.687 -6.953 1.00 95.12 196 ASP A C 1
ATOM 1505 O O . ASP A 1 196 ? -6.737 6.037 -7.173 1.00 95.12 196 ASP A O 1
ATOM 1509 N N . VAL A 1 197 ? -8.187 4.559 -6.292 1.00 97.62 197 VAL A N 1
ATOM 1510 C CA . VAL A 1 197 ? -7.168 3.630 -5.777 1.00 97.62 197 VAL A CA 1
ATOM 1511 C C . VAL A 1 197 ? -6.468 2.921 -6.936 1.00 97.62 197 VAL A C 1
ATOM 1513 O O . VAL A 1 197 ? -5.240 2.843 -6.955 1.00 97.62 197 VAL A O 1
ATOM 1516 N N . ALA A 1 198 ? -7.217 2.447 -7.937 1.00 97.69 198 ALA A N 1
ATOM 1517 C CA . ALA A 1 198 ? -6.632 1.806 -9.115 1.00 97.69 198 ALA A CA 1
ATOM 1518 C C . ALA A 1 198 ? -5.736 2.779 -9.909 1.00 97.69 198 ALA A C 1
ATOM 1520 O O . ALA A 1 198 ? -4.615 2.427 -10.276 1.00 97.69 198 ALA A O 1
ATOM 1521 N N . LEU A 1 199 ? -6.177 4.027 -10.100 1.00 98.06 199 LEU A N 1
ATOM 1522 C CA . LEU A 1 199 ? -5.399 5.094 -10.736 1.00 98.06 199 LEU A CA 1
ATOM 1523 C C . LEU A 1 199 ? -4.165 5.471 -9.911 1.00 98.06 199 LEU A C 1
ATOM 1525 O O . LEU A 1 199 ? -3.097 5.706 -10.480 1.00 98.06 199 LEU A O 1
ATOM 1529 N N . ALA A 1 200 ? -4.279 5.495 -8.580 1.00 98.31 200 ALA A N 1
ATOM 1530 C CA . ALA A 1 200 ? -3.135 5.714 -7.706 1.00 98.31 200 ALA A CA 1
ATOM 1531 C C . ALA A 1 200 ? -2.064 4.643 -7.925 1.00 98.31 200 ALA A C 1
ATOM 1533 O O . ALA A 1 200 ? -0.905 4.969 -8.171 1.00 98.31 200 ALA A O 1
ATOM 1534 N N . MET A 1 201 ? -2.466 3.372 -7.942 1.00 98.31 201 MET A N 1
ATOM 1535 C CA . MET A 1 201 ? -1.568 2.252 -8.220 1.00 98.31 201 MET A CA 1
ATOM 1536 C C . MET A 1 201 ? -0.986 2.288 -9.636 1.00 98.31 201 MET A C 1
ATOM 1538 O O . MET A 1 201 ? 0.174 1.932 -9.820 1.00 98.31 201 MET A O 1
ATOM 1542 N N . GLN A 1 202 ? -1.752 2.738 -10.631 1.00 98.44 202 GLN A N 1
ATOM 1543 C CA . GLN A 1 202 ? -1.291 2.816 -12.017 1.00 98.44 202 GLN A CA 1
ATOM 1544 C C . GLN A 1 202 ? -0.210 3.885 -12.223 1.00 98.44 202 GLN A C 1
ATOM 1546 O O . GLN A 1 202 ? 0.730 3.669 -12.988 1.00 98.44 202 GLN A O 1
ATOM 1551 N N . TYR A 1 203 ? -0.339 5.034 -11.554 1.00 98.50 203 TYR A N 1
ATOM 1552 C CA . TYR A 1 203 ? 0.466 6.220 -11.859 1.00 98.50 203 TYR A CA 1
ATOM 1553 C C . TYR A 1 203 ? 1.458 6.632 -10.767 1.00 98.50 203 TYR A C 1
ATOM 1555 O O . TYR A 1 203 ? 2.227 7.564 -11.001 1.00 98.50 203 TYR A O 1
ATOM 1563 N N . TYR A 1 204 ? 1.522 5.963 -9.608 1.00 98.06 204 TYR A N 1
ATOM 1564 C CA . TYR A 1 204 ? 2.462 6.374 -8.550 1.00 98.06 204 TYR A CA 1
ATOM 1565 C C . TYR A 1 204 ? 3.941 6.310 -8.980 1.00 98.06 204 TYR A C 1
ATOM 1567 O O . TYR A 1 204 ? 4.749 7.089 -8.488 1.00 98.06 204 TYR A O 1
ATOM 1575 N N . CYS A 1 205 ? 4.319 5.442 -9.926 1.00 97.69 205 CYS A N 1
ATOM 1576 C CA . CYS A 1 205 ? 5.678 5.411 -10.492 1.00 97.69 205 CYS A CA 1
ATOM 1577 C C . CYS A 1 205 ? 5.940 6.515 -11.529 1.00 97.69 205 CYS A C 1
ATOM 1579 O O . CYS A 1 205 ? 7.079 6.712 -11.946 1.00 97.69 205 CYS A O 1
ATOM 1581 N N . GLN A 1 206 ? 4.897 7.221 -11.970 1.00 97.00 206 GLN A N 1
ATOM 1582 C CA . GLN A 1 206 ? 4.952 8.278 -12.979 1.00 97.00 206 GLN A CA 1
ATOM 1583 C C . GLN A 1 206 ? 4.191 9.521 -12.480 1.00 97.00 206 GLN A C 1
ATOM 1585 O O . GLN A 1 206 ? 3.217 9.950 -13.100 1.00 97.00 206 GLN A O 1
ATOM 1590 N N . PRO A 1 207 ? 4.618 10.137 -11.362 1.00 96.38 207 PRO A N 1
ATOM 1591 C CA . PRO A 1 207 ? 3.844 11.181 -10.681 1.00 96.38 207 PRO A CA 1
ATOM 1592 C C . PRO A 1 207 ? 3.701 12.486 -11.496 1.00 96.38 207 PRO A C 1
ATOM 1594 O O . PRO A 1 207 ? 2.845 13.321 -11.194 1.00 96.38 207 PRO A O 1
ATOM 1597 N N . HIS A 1 208 ? 4.507 12.658 -12.549 1.00 96.38 208 HIS A N 1
ATOM 1598 C CA . HIS A 1 208 ? 4.415 13.767 -13.505 1.00 96.38 208 HIS A CA 1
ATOM 1599 C C . HIS A 1 208 ? 3.484 13.494 -14.697 1.00 96.38 208 HIS A C 1
ATOM 1601 O O . HIS A 1 208 ? 3.260 14.399 -15.493 1.00 96.38 208 HIS A O 1
ATOM 1607 N N . HIS A 1 209 ? 2.954 12.278 -14.846 1.00 96.81 209 HIS A N 1
ATOM 1608 C CA . HIS A 1 209 ? 2.027 11.950 -15.927 1.00 96.81 209 HIS A CA 1
ATOM 1609 C C . HIS A 1 209 ? 0.716 12.745 -15.777 1.00 96.81 209 HIS A C 1
ATOM 1611 O O . HIS A 1 209 ? 0.223 12.923 -14.661 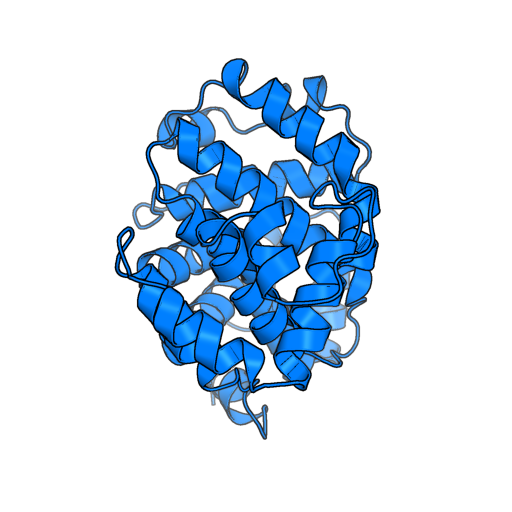1.00 96.81 209 HIS A O 1
ATOM 1617 N N . ASP A 1 210 ? 0.116 13.181 -16.888 1.00 95.44 210 ASP A N 1
ATOM 1618 C CA . ASP A 1 210 ? -1.102 14.014 -16.880 1.00 95.44 210 ASP A CA 1
ATOM 1619 C C . ASP A 1 210 ? -2.279 13.321 -16.177 1.00 95.44 210 ASP A C 1
ATOM 1621 O O . ASP A 1 210 ? -3.034 13.941 -15.431 1.00 95.44 210 ASP A O 1
ATOM 1625 N N . SER A 1 211 ? -2.402 12.006 -16.368 1.00 96.50 211 SER A N 1
ATOM 1626 C CA . SER A 1 211 ? -3.413 11.165 -15.710 1.00 96.50 211 SER A CA 1
ATOM 1627 C C . SER A 1 211 ? -3.110 10.829 -14.244 1.00 96.50 211 SER A C 1
ATOM 1629 O O . SER A 1 211 ? -3.946 10.203 -13.594 1.00 96.50 211 SER A O 1
ATOM 1631 N N . ALA A 1 212 ? -1.946 11.209 -13.702 1.00 97.31 212 ALA A N 1
ATOM 1632 C CA . ALA A 1 212 ? -1.658 10.979 -12.292 1.00 97.31 212 ALA A CA 1
ATOM 1633 C C . ALA A 1 212 ? -2.605 11.831 -11.434 1.00 97.31 212 ALA A C 1
ATOM 1635 O O . ALA A 1 212 ? -2.628 13.063 -11.519 1.00 97.31 212 ALA A O 1
ATOM 1636 N N . THR A 1 213 ? -3.400 11.176 -10.592 1.00 97.81 213 THR A N 1
ATOM 1637 C CA . THR A 1 213 ? -4.281 11.851 -9.634 1.00 97.81 213 THR A CA 1
ATOM 1638 C C . THR A 1 213 ? -3.465 12.437 -8.482 1.00 97.81 213 THR A C 1
ATOM 1640 O O . THR A 1 213 ? -2.278 12.133 -8.315 1.00 97.81 213 THR A O 1
ATOM 1643 N N . ARG A 1 214 ? -4.080 13.285 -7.649 1.00 98.06 214 ARG A N 1
ATOM 1644 C CA . ARG A 1 214 ? -3.420 13.735 -6.415 1.00 98.06 214 ARG A CA 1
ATOM 1645 C C . ARG A 1 214 ? -3.075 12.542 -5.519 1.00 98.06 214 ARG A C 1
ATOM 1647 O O . ARG A 1 214 ? -1.951 12.459 -5.041 1.00 98.06 214 ARG A O 1
ATOM 1654 N N . LEU A 1 215 ? -3.979 11.570 -5.405 1.00 98.25 215 LEU A N 1
ATOM 1655 C CA . LEU A 1 215 ? -3.761 10.322 -4.674 1.00 98.25 215 LEU A CA 1
ATOM 1656 C C . LEU A 1 215 ? -2.565 9.504 -5.201 1.00 98.25 215 LEU A C 1
ATOM 1658 O O . LEU A 1 215 ? -1.783 8.982 -4.407 1.00 98.25 215 LEU A O 1
ATOM 1662 N N . ALA A 1 216 ? -2.363 9.433 -6.523 1.00 98.44 216 ALA A N 1
ATOM 1663 C CA . ALA A 1 216 ? -1.188 8.785 -7.119 1.00 98.44 216 ALA A CA 1
ATOM 1664 C C . ALA A 1 216 ? 0.123 9.469 -6.697 1.00 98.44 216 ALA A C 1
ATOM 1666 O O . ALA A 1 216 ? 1.098 8.806 -6.345 1.00 98.44 216 ALA A O 1
ATOM 1667 N N . ARG A 1 217 ? 0.134 10.807 -6.698 1.00 98.44 217 ARG A N 1
ATOM 1668 C CA . ARG A 1 217 ? 1.296 11.609 -6.294 1.00 98.44 217 ARG A CA 1
ATOM 1669 C C . ARG A 1 217 ? 1.570 11.510 -4.795 1.00 98.44 217 ARG A C 1
ATOM 1671 O O . ARG A 1 217 ? 2.722 11.357 -4.412 1.00 98.44 217 ARG A O 1
ATOM 1678 N N . LEU A 1 218 ? 0.532 11.506 -3.960 1.00 98.50 218 LEU A N 1
ATOM 1679 C CA . LEU A 1 218 ? 0.678 11.249 -2.525 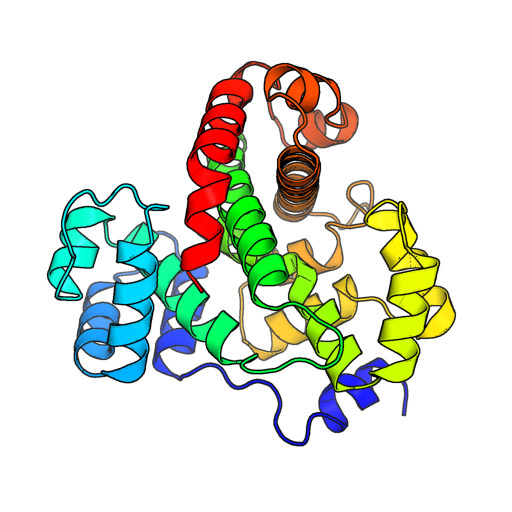1.00 98.50 218 LEU A CA 1
ATOM 1680 C C . LEU A 1 218 ? 1.253 9.853 -2.266 1.00 98.50 218 LEU A C 1
ATOM 1682 O O . LEU A 1 218 ? 2.176 9.714 -1.471 1.00 98.50 218 LEU A O 1
ATOM 1686 N N . THR A 1 219 ? 0.787 8.843 -3.006 1.00 98.69 219 THR A N 1
ATOM 1687 C CA . THR A 1 219 ? 1.316 7.473 -2.922 1.00 98.69 219 THR A CA 1
ATOM 1688 C C . THR A 1 219 ? 2.797 7.418 -3.314 1.00 98.69 219 THR A C 1
ATOM 1690 O O . THR A 1 219 ? 3.568 6.714 -2.670 1.00 98.69 219 THR A O 1
ATOM 1693 N N . ASN A 1 220 ? 3.221 8.197 -4.316 1.00 98.50 220 ASN A N 1
ATOM 1694 C CA . ASN A 1 220 ? 4.634 8.340 -4.679 1.00 98.50 220 ASN A CA 1
ATOM 1695 C C . ASN A 1 220 ? 5.471 8.943 -3.537 1.00 98.50 220 ASN A C 1
ATOM 1697 O O . ASN A 1 220 ? 6.490 8.366 -3.165 1.00 98.50 220 ASN A O 1
ATOM 1701 N N . VAL A 1 221 ? 5.020 10.060 -2.956 1.00 98.12 221 VAL A N 1
ATOM 1702 C CA . VAL A 1 221 ? 5.714 10.727 -1.839 1.00 98.12 221 VAL A CA 1
ATOM 1703 C C . VAL A 1 221 ? 5.780 9.813 -0.615 1.00 98.12 221 VAL A C 1
ATOM 1705 O O . VAL A 1 221 ? 6.834 9.675 -0.005 1.00 98.12 221 VAL A O 1
ATOM 1708 N N . ALA A 1 222 ? 4.681 9.138 -0.280 1.00 98.31 222 ALA A N 1
ATOM 1709 C CA . ALA A 1 222 ? 4.628 8.195 0.830 1.00 98.31 222 ALA A CA 1
ATOM 1710 C C . ALA A 1 222 ? 5.576 7.001 0.635 1.00 98.31 222 ALA A C 1
ATOM 1712 O O . ALA A 1 222 ? 6.224 6.581 1.590 1.00 98.31 222 ALA A O 1
ATOM 1713 N N . ALA A 1 223 ? 5.688 6.477 -0.590 1.00 97.75 223 ALA A N 1
ATOM 1714 C CA . ALA A 1 223 ? 6.615 5.391 -0.901 1.00 97.75 223 ALA A CA 1
ATOM 1715 C C . ALA A 1 223 ? 8.081 5.847 -0.813 1.00 97.75 223 ALA A C 1
ATOM 1717 O O . ALA A 1 223 ? 8.927 5.086 -0.346 1.00 97.75 223 ALA A O 1
ATOM 1718 N N . GLN A 1 224 ? 8.384 7.092 -1.204 1.00 96.56 224 GLN A N 1
ATOM 1719 C CA . GLN A 1 224 ? 9.708 7.684 -0.986 1.00 96.56 224 GLN A CA 1
ATOM 1720 C C . GLN A 1 224 ? 10.022 7.783 0.514 1.00 96.56 224 GLN A C 1
ATOM 1722 O O . GLN A 1 224 ? 11.075 7.317 0.931 1.00 96.56 224 GLN A O 1
ATOM 1727 N N . ILE A 1 225 ? 9.095 8.305 1.328 1.00 97.25 225 ILE A N 1
ATOM 1728 C CA . ILE A 1 225 ? 9.262 8.384 2.790 1.00 97.25 225 ILE A CA 1
ATOM 1729 C C . ILE A 1 225 ? 9.532 6.997 3.382 1.00 97.25 225 ILE A C 1
ATOM 1731 O O . ILE A 1 225 ? 10.477 6.836 4.144 1.00 97.25 225 ILE A O 1
ATOM 1735 N N . ALA A 1 226 ? 8.729 5.991 3.024 1.00 96.44 226 ALA A N 1
ATOM 1736 C CA . ALA A 1 226 ? 8.905 4.631 3.529 1.00 96.44 226 ALA A CA 1
ATOM 1737 C C . ALA A 1 226 ? 10.258 4.028 3.121 1.00 96.44 226 ALA A C 1
ATOM 1739 O O . ALA A 1 226 ? 10.909 3.405 3.950 1.00 96.44 226 ALA A O 1
ATOM 1740 N N . THR A 1 227 ? 10.692 4.254 1.875 1.00 95.25 227 THR A N 1
ATOM 1741 C CA . THR A 1 227 ? 11.999 3.791 1.379 1.00 95.25 227 THR A CA 1
ATOM 1742 C C . THR A 1 227 ? 13.142 4.434 2.157 1.00 95.25 227 THR A C 1
ATOM 1744 O O . THR A 1 227 ? 14.023 3.737 2.634 1.00 95.25 227 THR A O 1
ATOM 1747 N N . GLU A 1 228 ? 13.110 5.753 2.344 1.00 96.12 228 GLU A N 1
ATOM 1748 C CA . GLU A 1 228 ? 14.181 6.442 3.066 1.00 96.12 228 GLU A CA 1
ATOM 1749 C C . GLU A 1 228 ? 14.198 6.090 4.566 1.00 96.12 228 GLU A C 1
ATOM 1751 O O . GLU A 1 228 ? 15.269 6.034 5.163 1.00 96.12 228 GLU A O 1
ATOM 1756 N N . ILE A 1 229 ? 13.043 5.784 5.172 1.00 94.94 229 ILE A N 1
ATOM 1757 C CA . ILE A 1 229 ? 12.982 5.217 6.531 1.00 94.94 229 ILE A CA 1
ATOM 1758 C C . ILE A 1 229 ? 13.616 3.819 6.573 1.00 94.94 229 ILE A C 1
ATOM 1760 O O . ILE A 1 229 ? 14.371 3.535 7.498 1.00 94.94 229 ILE A O 1
ATOM 1764 N N . ASP A 1 230 ? 13.319 2.952 5.597 1.00 92.75 230 ASP A N 1
ATOM 1765 C CA . ASP A 1 230 ? 13.938 1.621 5.495 1.00 92.75 230 ASP A CA 1
ATOM 1766 C C . ASP A 1 230 ? 15.472 1.718 5.308 1.00 92.75 230 ASP A C 1
ATOM 1768 O O . ASP A 1 230 ? 16.198 0.834 5.761 1.00 92.75 230 ASP A O 1
ATOM 1772 N N . ASP A 1 231 ? 15.960 2.808 4.704 1.00 93.50 231 ASP A N 1
ATOM 1773 C CA . ASP A 1 231 ? 17.385 3.121 4.510 1.00 93.50 231 ASP A CA 1
ATOM 1774 C C . ASP A 1 231 ? 18.030 3.869 5.706 1.00 93.50 231 ASP A C 1
ATOM 1776 O O . ASP A 1 231 ? 19.141 4.396 5.587 1.00 93.50 231 ASP A O 1
ATOM 1780 N N . ASP A 1 232 ? 17.353 3.935 6.861 1.00 94.44 232 ASP A N 1
ATOM 1781 C CA . ASP A 1 232 ? 17.801 4.623 8.085 1.00 94.44 232 ASP A CA 1
ATOM 1782 C C . ASP A 1 232 ? 18.112 6.129 7.892 1.00 94.44 232 ASP A C 1
ATOM 1784 O O . ASP A 1 232 ? 18.904 6.732 8.632 1.00 94.44 232 ASP A O 1
ATOM 1788 N N . VAL A 1 233 ? 17.488 6.777 6.902 1.00 96.38 233 VAL A N 1
ATOM 1789 C CA . VAL A 1 233 ? 17.609 8.225 6.689 1.00 96.38 233 VAL A CA 1
ATOM 1790 C C . VAL A 1 233 ? 16.830 8.964 7.774 1.00 96.38 233 VAL A C 1
ATOM 1792 O O . VAL A 1 233 ? 15.715 8.597 8.150 1.00 96.38 233 VAL A O 1
ATOM 1795 N N . LYS A 1 234 ? 17.409 10.047 8.297 1.00 95.06 234 LYS A N 1
ATOM 1796 C CA . LYS A 1 234 ? 16.771 10.818 9.365 1.00 95.06 234 LYS A CA 1
ATOM 1797 C C . LYS A 1 234 ? 15.561 11.605 8.850 1.00 95.06 234 LYS A C 1
ATOM 1799 O O . LYS A 1 234 ? 15.658 12.185 7.768 1.00 95.06 234 LYS A O 1
ATOM 1804 N N . PRO A 1 235 ? 14.466 11.723 9.626 1.00 93.56 235 PRO A N 1
ATOM 1805 C CA . PRO A 1 235 ? 13.252 12.432 9.209 1.00 93.56 235 PRO A CA 1
ATOM 1806 C C . PRO A 1 235 ? 13.483 13.838 8.636 1.00 93.56 235 PRO A C 1
ATOM 1808 O O . PRO A 1 235 ? 12.862 14.210 7.637 1.00 93.56 235 PRO A O 1
ATOM 1811 N N . GLU A 1 236 ? 14.400 14.611 9.226 1.00 92.19 236 GLU A N 1
ATOM 1812 C CA . GLU A 1 236 ? 14.751 15.952 8.756 1.00 92.19 236 GLU A CA 1
ATOM 1813 C C . GLU A 1 236 ? 15.373 15.962 7.350 1.00 92.19 236 GLU A C 1
ATOM 1815 O O . GLU A 1 236 ? 15.099 16.869 6.556 1.00 92.19 236 GLU A O 1
ATOM 1820 N N . ASP A 1 237 ? 16.162 14.938 7.025 1.00 96.00 237 ASP A N 1
ATOM 1821 C CA . ASP A 1 237 ? 16.806 14.779 5.725 1.00 96.00 237 ASP A CA 1
ATOM 1822 C C . ASP A 1 237 ? 15.783 14.293 4.688 1.00 96.00 237 ASP A C 1
ATOM 1824 O O . ASP A 1 237 ? 15.714 14.858 3.592 1.00 96.00 237 ASP A O 1
ATOM 1828 N N . ILE A 1 238 ? 14.898 13.358 5.071 1.00 95.69 238 ILE A N 1
ATOM 1829 C CA . ILE A 1 238 ? 13.800 12.862 4.220 1.00 95.69 238 ILE A CA 1
ATOM 1830 C C . ILE A 1 238 ? 12.955 14.026 3.705 1.00 95.69 238 ILE A C 1
ATOM 1832 O O . ILE A 1 238 ? 12.759 14.176 2.497 1.00 95.69 238 ILE A O 1
ATOM 1836 N N . ALA A 1 239 ? 12.496 14.911 4.598 1.00 92.44 239 ALA A N 1
ATOM 1837 C CA . ALA A 1 239 ? 11.707 16.084 4.213 1.00 92.44 239 ALA A CA 1
ATOM 1838 C C . ALA A 1 239 ? 12.446 16.990 3.202 1.00 92.44 239 ALA A C 1
ATOM 1840 O O . ALA A 1 239 ? 11.825 17.619 2.332 1.00 92.44 239 ALA A O 1
ATOM 1841 N N . GLY A 1 240 ? 13.779 17.046 3.292 1.00 92.19 240 GLY A N 1
ATOM 1842 C CA . GLY A 1 240 ? 14.655 17.750 2.359 1.00 92.19 240 GLY A CA 1
ATOM 1843 C C . GLY A 1 240 ? 14.752 17.089 0.981 1.00 92.19 240 GLY A C 1
ATOM 1844 O O . GLY A 1 240 ? 14.776 17.813 -0.024 1.00 92.19 240 GLY A O 1
ATOM 1845 N N . HIS A 1 241 ? 14.763 15.755 0.933 1.00 94.81 241 HIS A N 1
ATOM 1846 C CA . HIS A 1 241 ? 14.893 14.936 -0.277 1.00 94.81 241 HIS A CA 1
ATOM 1847 C C . HIS A 1 241 ? 13.603 14.811 -1.098 1.00 94.81 241 HIS A C 1
ATOM 1849 O O . HIS A 1 241 ? 13.668 14.532 -2.300 1.00 94.81 241 HIS A O 1
ATOM 1855 N N . LEU A 1 242 ? 12.430 15.047 -0.497 1.00 94.38 242 LEU A N 1
ATOM 1856 C CA . LEU A 1 242 ? 11.154 14.971 -1.216 1.00 94.38 242 LEU A CA 1
ATOM 1857 C C . LEU A 1 242 ? 11.135 15.887 -2.449 1.00 94.38 242 LEU A C 1
ATOM 1859 O O . LEU A 1 242 ? 11.475 17.078 -2.383 1.00 94.38 242 LEU A O 1
ATOM 1863 N N . ASN A 1 243 ? 10.674 15.339 -3.578 1.00 92.50 243 ASN A N 1
ATOM 1864 C CA . ASN A 1 243 ? 10.578 16.069 -4.839 1.00 92.50 243 ASN A CA 1
ATOM 1865 C C . ASN A 1 243 ? 9.612 17.260 -4.713 1.00 92.50 243 ASN A C 1
ATOM 1867 O O . ASN A 1 243 ? 8.395 17.084 -4.656 1.00 92.50 243 ASN A O 1
ATOM 1871 N N . ARG A 1 244 ? 10.169 18.478 -4.757 1.00 93.56 244 ARG A N 1
ATOM 1872 C CA . ARG A 1 244 ? 9.418 19.739 -4.614 1.00 93.56 244 ARG A CA 1
ATOM 1873 C C . ARG A 1 244 ? 8.251 19.855 -5.585 1.00 93.56 244 ARG A C 1
ATOM 1875 O O . ARG A 1 244 ? 7.152 20.212 -5.185 1.00 93.56 244 ARG A O 1
ATOM 1882 N N . SER A 1 245 ? 8.471 19.515 -6.854 1.00 95.44 245 SER A N 1
ATOM 1883 C CA . SER A 1 245 ? 7.416 19.622 -7.860 1.00 95.44 245 SER A CA 1
ATOM 1884 C C . SER A 1 245 ? 6.247 18.690 -7.548 1.00 95.44 245 SER A C 1
ATOM 1886 O O . SER A 1 245 ? 5.106 19.060 -7.810 1.00 95.44 245 SER A O 1
ATOM 1888 N N . ILE A 1 246 ? 6.504 17.500 -7.002 1.00 96.19 246 ILE A N 1
ATOM 1889 C CA . ILE A 1 246 ? 5.444 16.551 -6.648 1.00 96.19 246 ILE A CA 1
ATOM 1890 C C . ILE A 1 246 ? 4.746 16.963 -5.351 1.00 96.19 246 ILE A C 1
ATOM 1892 O O . ILE A 1 246 ? 3.516 16.916 -5.300 1.00 96.19 246 ILE A O 1
ATOM 1896 N N . THR A 1 247 ? 5.485 17.425 -4.337 1.00 96.06 247 THR A N 1
ATOM 1897 C CA . THR A 1 247 ? 4.880 17.927 -3.092 1.00 96.06 247 THR A CA 1
ATOM 1898 C C . THR A 1 247 ? 3.991 19.144 -3.348 1.00 96.06 247 THR A C 1
ATOM 1900 O O . THR A 1 247 ? 2.883 19.200 -2.817 1.00 96.06 247 THR A O 1
ATOM 1903 N N . ASP A 1 248 ? 4.403 20.054 -4.237 1.00 95.38 248 ASP A N 1
ATOM 1904 C CA . ASP A 1 248 ? 3.618 21.235 -4.617 1.00 95.38 248 ASP A CA 1
ATOM 1905 C C . ASP A 1 248 ? 2.322 20.841 -5.347 1.00 95.38 248 ASP A C 1
ATOM 1907 O O . ASP A 1 248 ? 1.249 21.357 -5.037 1.00 95.38 248 ASP A O 1
ATOM 1911 N N . LEU A 1 249 ? 2.383 19.864 -6.265 1.00 95.81 249 LEU A N 1
ATOM 1912 C CA . LEU A 1 249 ? 1.195 19.313 -6.940 1.00 95.81 249 LEU A CA 1
ATOM 1913 C C . LEU A 1 249 ? 0.222 18.620 -5.971 1.00 95.81 249 LEU A C 1
ATOM 1915 O O . LEU A 1 249 ? -0.972 18.507 -6.262 1.00 95.81 249 LEU A O 1
ATOM 1919 N N . CYS A 1 250 ? 0.720 18.160 -4.823 1.00 96.12 250 CYS A N 1
ATOM 1920 C CA . CYS A 1 250 ? -0.095 17.599 -3.749 1.00 96.12 250 CYS A CA 1
ATOM 1921 C C . CYS A 1 250 ? -0.626 18.656 -2.771 1.00 96.12 250 CYS A C 1
ATOM 1923 O O . CYS A 1 250 ? -1.493 18.330 -1.966 1.00 96.12 250 CYS A O 1
ATOM 1925 N N . GLY A 1 251 ? -0.135 19.899 -2.830 1.00 95.31 251 GLY A N 1
ATOM 1926 C CA . GLY A 1 251 ? -0.445 20.931 -1.840 1.00 95.31 251 GLY A CA 1
ATOM 1927 C C . GLY A 1 251 ? 0.194 20.677 -0.471 1.00 95.31 251 GLY A C 1
ATOM 1928 O O . GLY A 1 251 ? -0.350 21.115 0.538 1.00 95.31 251 GLY A O 1
ATOM 1929 N N . LEU A 1 252 ? 1.316 19.952 -0.420 1.00 95.88 252 LEU A N 1
ATOM 1930 C CA . LEU A 1 252 ? 2.007 19.625 0.827 1.00 95.88 252 LEU A CA 1
ATOM 1931 C C . LEU A 1 252 ? 3.037 20.697 1.191 1.00 95.88 252 LEU A C 1
ATOM 1933 O O . LEU A 1 252 ? 3.919 21.020 0.395 1.00 95.88 252 LEU A O 1
ATOM 1937 N N . ASP A 1 253 ? 2.993 21.171 2.434 1.00 93.50 253 ASP A N 1
ATOM 1938 C CA . ASP A 1 253 ? 4.102 21.910 3.036 1.00 93.50 253 ASP A CA 1
ATOM 1939 C C . ASP A 1 253 ? 5.075 20.915 3.682 1.00 93.50 253 ASP A C 1
ATOM 1941 O O . ASP A 1 253 ? 4.746 20.243 4.659 1.00 93.50 253 ASP A O 1
ATOM 1945 N N . ARG A 1 254 ? 6.298 20.842 3.145 1.00 89.38 254 ARG A N 1
ATOM 1946 C CA . ARG A 1 254 ? 7.347 19.919 3.612 1.00 89.38 254 ARG A CA 1
ATOM 1947 C C . ARG A 1 254 ? 7.756 20.147 5.073 1.00 89.38 254 ARG A C 1
ATOM 1949 O O . ARG A 1 254 ? 8.241 19.224 5.712 1.00 89.38 254 ARG A O 1
ATOM 1956 N N . THR A 1 255 ? 7.528 21.343 5.609 1.00 90.50 255 THR A N 1
ATOM 1957 C CA . THR A 1 255 ? 7.746 21.652 7.031 1.00 90.50 255 THR A CA 1
ATOM 1958 C C . THR A 1 255 ? 6.593 21.133 7.886 1.00 90.50 255 THR A C 1
ATOM 1960 O O . THR A 1 255 ? 6.812 20.642 8.989 1.00 90.50 255 THR A O 1
ATOM 1963 N N . ALA A 1 256 ? 5.361 21.229 7.380 1.00 93.75 256 ALA A N 1
ATOM 1964 C CA . ALA A 1 256 ? 4.160 20.825 8.108 1.00 93.75 256 ALA A CA 1
ATOM 1965 C C . ALA A 1 256 ? 4.008 19.300 8.219 1.00 93.75 256 ALA A C 1
ATOM 1967 O O . ALA A 1 256 ? 3.387 18.830 9.168 1.00 93.75 256 ALA A O 1
ATOM 1968 N N . ILE A 1 257 ? 4.580 18.544 7.277 1.00 95.75 257 ILE A N 1
ATOM 1969 C CA . ILE A 1 257 ? 4.539 17.071 7.266 1.00 95.75 257 ILE A CA 1
ATOM 1970 C C . ILE A 1 257 ? 5.710 16.417 8.014 1.00 95.75 257 ILE A C 1
ATOM 1972 O O . ILE A 1 257 ? 5.712 15.201 8.174 1.00 95.75 257 ILE A O 1
ATOM 1976 N N . LEU A 1 258 ? 6.707 17.182 8.480 1.00 95.62 258 LEU A N 1
ATOM 1977 C CA . LEU A 1 258 ? 7.852 16.626 9.215 1.00 95.62 258 LEU A CA 1
ATOM 1978 C C . LEU A 1 258 ? 7.427 15.813 10.458 1.00 95.62 258 LEU A C 1
ATOM 1980 O O . LEU A 1 258 ? 7.905 14.688 10.588 1.00 95.62 258 LEU A O 1
ATOM 1984 N N . PRO A 1 259 ? 6.481 16.277 11.305 1.00 96.31 259 PRO A N 1
ATOM 1985 C CA . PRO A 1 259 ? 6.011 15.480 12.441 1.00 96.31 259 PRO A CA 1
ATOM 1986 C C . PRO A 1 259 ? 5.372 14.142 12.037 1.00 96.31 259 PRO A C 1
ATOM 1988 O O . PRO A 1 259 ? 5.435 13.174 12.790 1.00 96.31 259 PRO A O 1
ATOM 1991 N N . ASP A 1 260 ? 4.763 14.067 10.849 1.00 95.31 260 ASP A N 1
ATOM 1992 C CA . ASP A 1 260 ? 4.190 12.819 10.336 1.00 95.31 260 ASP A CA 1
ATOM 1993 C C . ASP A 1 260 ? 5.287 11.844 9.880 1.00 95.31 260 ASP A C 1
ATOM 1995 O O . ASP A 1 260 ? 5.165 10.638 10.092 1.00 95.31 260 ASP A O 1
ATOM 1999 N N . ILE A 1 261 ? 6.379 12.356 9.296 1.00 95.44 261 ILE A N 1
ATOM 2000 C CA . ILE A 1 261 ? 7.561 11.555 8.933 1.00 95.44 261 ILE A CA 1
ATOM 2001 C C . ILE A 1 261 ? 8.235 11.010 10.198 1.00 95.44 261 ILE A C 1
ATOM 2003 O O . ILE A 1 261 ? 8.547 9.822 10.254 1.00 95.44 261 ILE A O 1
ATOM 2007 N N . GLU A 1 262 ? 8.411 11.849 11.223 1.00 94.25 262 GLU A N 1
ATOM 2008 C CA . GLU A 1 262 ? 8.943 11.446 12.532 1.00 94.25 262 GLU A CA 1
ATOM 2009 C C . GLU A 1 262 ? 8.081 10.345 13.161 1.00 94.25 262 GLU A C 1
ATOM 2011 O O . GLU A 1 262 ? 8.597 9.294 13.539 1.00 94.25 262 GLU A O 1
ATOM 2016 N N . TYR A 1 263 ? 6.757 10.537 13.181 1.00 91.94 263 TYR A N 1
ATOM 2017 C CA . TYR A 1 263 ? 5.816 9.529 13.667 1.00 91.94 263 TYR A CA 1
ATOM 2018 C C . TYR A 1 263 ? 5.965 8.198 12.919 1.00 91.94 263 TYR A C 1
ATOM 2020 O O . TYR A 1 263 ? 6.015 7.138 13.544 1.00 91.94 263 TYR A O 1
ATOM 2028 N N . CYS A 1 264 ? 6.064 8.233 11.588 1.00 92.19 264 CYS A N 1
ATOM 2029 C CA . CYS A 1 264 ? 6.297 7.034 10.792 1.00 92.19 264 CYS A CA 1
ATOM 2030 C C . CYS A 1 264 ? 7.628 6.355 11.153 1.00 92.19 264 CYS A C 1
ATOM 2032 O O . CYS A 1 264 ? 7.638 5.148 11.393 1.00 92.19 264 CYS A O 1
ATOM 2034 N N . ALA A 1 265 ? 8.726 7.104 11.245 1.00 91.50 265 ALA A N 1
ATOM 2035 C CA . ALA A 1 265 ? 10.036 6.551 11.585 1.00 91.50 265 ALA A CA 1
ATOM 2036 C C . ALA A 1 265 ? 10.041 5.874 12.971 1.00 91.50 265 ALA A C 1
ATOM 2038 O O . ALA A 1 265 ? 10.578 4.778 13.120 1.00 91.50 265 ALA A O 1
ATOM 2039 N N . GLU A 1 266 ? 9.375 6.468 13.967 1.00 89.94 266 GLU A N 1
ATOM 2040 C CA . GLU A 1 266 ? 9.262 5.901 15.320 1.00 89.94 266 GLU A CA 1
ATOM 2041 C C . GLU A 1 266 ? 8.516 4.555 15.362 1.00 89.94 266 GLU A C 1
ATOM 2043 O O . GLU A 1 266 ? 8.838 3.699 16.186 1.00 89.94 266 GLU A O 1
ATOM 2048 N N . HIS A 1 267 ? 7.541 4.349 14.471 1.00 86.12 267 HIS A N 1
ATOM 2049 C CA . HIS A 1 267 ? 6.676 3.160 14.461 1.00 86.12 267 HIS A CA 1
ATOM 2050 C C . HIS A 1 267 ? 7.086 2.122 13.397 1.00 86.12 267 HIS A C 1
ATOM 2052 O O . HIS A 1 267 ? 6.446 1.075 13.269 1.00 86.12 267 HIS A O 1
ATOM 2058 N N . ALA A 1 268 ? 8.170 2.360 12.650 1.00 81.94 268 ALA A N 1
ATOM 2059 C CA . ALA A 1 268 ? 8.609 1.494 11.552 1.00 81.94 268 ALA A CA 1
ATOM 2060 C C . ALA A 1 268 ? 8.935 0.060 11.991 1.00 81.94 268 ALA A C 1
ATOM 2062 O O . ALA A 1 268 ? 8.530 -0.907 11.342 1.00 81.94 268 ALA A O 1
ATOM 2063 N N . ALA A 1 269 ? 9.591 -0.088 13.145 1.00 77.12 269 ALA A N 1
ATOM 2064 C CA . ALA A 1 269 ? 9.921 -1.394 13.713 1.00 77.12 269 ALA A CA 1
ATOM 2065 C C . ALA A 1 269 ? 8.674 -2.207 14.106 1.00 77.12 269 ALA A C 1
ATOM 2067 O O . ALA A 1 269 ? 8.709 -3.436 14.140 1.00 77.12 269 ALA A O 1
ATOM 2068 N N . GLU A 1 270 ? 7.560 -1.542 14.402 1.00 80.00 270 GLU A N 1
ATOM 2069 C CA . GLU A 1 270 ? 6.327 -2.195 14.837 1.00 80.00 270 GLU A CA 1
ATOM 2070 C C . GLU A 1 270 ? 5.519 -2.740 13.645 1.00 80.00 270 GLU A C 1
ATOM 2072 O O . GLU A 1 270 ? 4.852 -3.773 13.751 1.00 80.00 270 GLU A O 1
ATOM 2077 N N . ALA A 1 271 ? 5.652 -2.118 12.467 1.00 71.56 271 ALA A N 1
ATOM 2078 C CA . ALA A 1 271 ? 5.027 -2.589 11.230 1.00 71.56 271 ALA A CA 1
ATOM 2079 C C . ALA A 1 271 ? 5.486 -4.006 10.824 1.00 71.56 271 ALA A C 1
ATOM 2081 O O . ALA A 1 271 ? 4.729 -4.747 10.198 1.00 71.56 271 ALA A O 1
ATOM 2082 N N . GLU A 1 272 ? 6.686 -4.428 11.238 1.00 65.69 272 GLU A N 1
ATOM 2083 C CA . GLU A 1 272 ? 7.233 -5.769 10.982 1.00 65.69 272 GLU A CA 1
ATOM 2084 C C . GLU A 1 272 ? 6.403 -6.928 11.528 1.00 65.69 272 GLU A C 1
ATOM 2086 O O . GLU A 1 272 ? 6.552 -8.066 11.078 1.00 65.69 272 GLU A O 1
ATOM 2091 N N . LEU A 1 273 ? 5.594 -6.667 12.552 1.00 63.38 273 LEU A N 1
ATOM 2092 C CA . LEU A 1 273 ? 4.875 -7.694 13.303 1.00 63.38 273 LEU A CA 1
ATOM 2093 C C . LEU A 1 273 ? 3.380 -7.723 12.966 1.00 63.38 273 LEU A C 1
ATOM 2095 O O . LEU A 1 273 ? 2.619 -8.485 13.570 1.00 63.38 273 LEU A O 1
ATOM 2099 N N . ALA A 1 274 ? 2.951 -6.881 12.028 1.00 69.94 274 ALA A N 1
ATOM 2100 C CA . ALA A 1 274 ? 1.549 -6.581 11.801 1.00 69.94 274 ALA A CA 1
ATOM 2101 C C . ALA A 1 274 ? 0.833 -7.569 10.870 1.00 69.94 274 ALA A C 1
ATOM 2103 O O . ALA A 1 274 ? -0.248 -8.049 11.230 1.00 69.94 274 ALA A O 1
ATOM 2104 N N . LEU A 1 275 ? 1.408 -7.890 9.706 1.00 73.44 275 LEU A N 1
ATOM 2105 C CA . LEU A 1 275 ? 0.780 -8.696 8.643 1.00 73.44 275 LEU A CA 1
ATOM 2106 C C . LEU A 1 275 ? 1.543 -9.997 8.383 1.00 73.44 275 LEU A C 1
ATOM 2108 O O . LEU A 1 275 ? 0.849 -11.042 8.297 1.00 73.44 275 LEU A O 1
#

Solvent-accessible surface area (backbone atoms only — not comparable to full-atom values): 14312 Å² total; per-residue (Å²): 131,56,54,69,58,40,40,70,58,63,34,89,64,64,69,63,63,51,70,71,34,46,57,52,43,54,39,72,78,38,93,84,54,82,54,66,68,57,53,56,53,39,73,73,34,68,69,61,40,54,41,34,40,44,33,52,48,18,46,57,69,70,44,93,58,87,54,87,46,70,69,48,44,36,70,72,62,32,66,72,51,44,52,54,40,44,42,49,44,27,58,53,60,36,59,82,74,49,61,96,55,64,62,55,61,53,44,20,50,21,48,43,8,9,53,42,11,24,54,52,17,61,68,45,74,44,61,35,66,56,27,22,50,27,18,47,45,39,60,50,12,48,52,46,42,18,64,54,36,42,72,60,37,55,49,49,54,64,75,33,65,95,51,52,70,42,54,39,40,51,54,35,28,74,76,48,78,45,31,34,26,56,48,19,16,52,49,32,53,76,64,55,43,50,66,66,38,21,42,17,21,46,18,26,57,41,55,83,43,90,84,30,43,57,61,2,32,40,35,32,54,15,43,50,52,32,51,40,44,76,68,70,50,52,50,77,54,50,49,67,68,53,58,61,73,55,35,56,71,37,57,50,53,60,76,78,47,36,67,54,44,43,53,48,58,75,36,49,78,24,31,56,64,30,126

pLDDT: mean 91.59, std 8.21, range [49.66, 98.69]

Foldseek 3Di:
DALLVLLVVVPPPQLDFDPLLLVLLVCLVPPPDDCVVSLVVCQVVPQLFVQLQQQLPLCLLPDPDRDDGSVSSCVRRNPLVSSLSSNLSRVLNSPPDFAPDDSLVLQLLLQQLLLQQLLLCVLLVHDSSLSSVLSNQLQVLLSSCRSSPVPVSVVLVVVCVVHDLLVSQVSCCVVRVGGSLQSSLVSCVVSVHDNLSSLLSNCLSPLVDPSRDLSVLSSVLSSLLSVCLVVVHDLVVSLVPGDPVSCVVSNHDSVVCSVSSVSSSVSSVSSSRND